Protein AF-A0A2W4ZZ86-F1 (afdb_monomer_lite)

Sequence (195 aa):
MQLFAIFAGAFAFLFPRQAQGLMTVATNAIKQTSTQIKNTGGEVFGPFLPANVWTATKVKQVAAKYVFEYGLNCNPVMIAAMVKIESRYNPKAYRFEKHLNDASYGLMQTMTKTAQWLYDDMKYRAFPRPTGSDLYDGYVSLYFGMAYVDYLSKYGKKQRDERWIVESYNGGPGNSNPGTQNHLRKYYEAKTEVA

Structure (mmCIF, N/CA/C/O backbone):
data_AF-A0A2W4ZZ86-F1
#
_entry.id   AF-A0A2W4ZZ86-F1
#
loop_
_atom_site.group_PDB
_atom_site.id
_atom_site.type_symbol
_atom_site.label_atom_id
_atom_site.label_alt_id
_atom_site.label_comp_id
_atom_site.label_asym_id
_atom_site.label_entity_id
_atom_site.label_seq_id
_atom_site.pdbx_PDB_ins_code
_atom_site.Cartn_x
_atom_site.Cartn_y
_atom_site.Cartn_z
_atom_site.occupancy
_atom_site.B_iso_or_equiv
_atom_site.auth_seq_id
_atom_site.auth_comp_id
_atom_site.auth_asym_id
_atom_site.auth_atom_id
_atom_site.pdbx_PDB_model_num
ATOM 1 N N . MET A 1 1 ? 6.281 -24.223 -43.152 1.00 32.28 1 MET A N 1
ATOM 2 C CA . MET A 1 1 ? 6.208 -22.764 -43.403 1.00 32.28 1 MET A CA 1
ATOM 3 C C . MET A 1 1 ? 4.755 -22.394 -43.662 1.00 32.28 1 MET A C 1
ATOM 5 O O . MET A 1 1 ? 4.079 -23.212 -44.259 1.00 32.28 1 MET A O 1
ATOM 9 N N . GLN A 1 2 ? 4.320 -21.219 -43.189 1.00 33.88 2 GLN A N 1
ATOM 10 C CA . GLN A 1 2 ? 3.070 -20.500 -43.517 1.00 33.88 2 GLN A CA 1
ATOM 11 C C . GLN A 1 2 ? 1.768 -21.299 -43.765 1.00 33.88 2 GLN A C 1
ATOM 13 O O . GLN A 1 2 ? 1.564 -21.864 -44.831 1.00 33.88 2 GLN A O 1
ATOM 18 N N . LEU A 1 3 ? 0.802 -21.123 -42.859 1.00 25.30 3 LEU A N 1
ATOM 19 C CA . LEU A 1 3 ? -0.590 -20.836 -43.228 1.00 25.30 3 LEU A CA 1
ATOM 20 C C . LEU A 1 3 ? -1.120 -19.734 -42.295 1.00 25.30 3 LEU A C 1
ATOM 22 O O . LEU A 1 3 ? -0.813 -19.730 -41.104 1.00 25.30 3 LEU A O 1
ATOM 26 N N . PHE A 1 4 ? -1.860 -18.778 -42.855 1.00 25.14 4 PHE A N 1
ATOM 27 C CA . PHE A 1 4 ? -2.442 -17.618 -42.169 1.00 25.14 4 PHE A CA 1
ATOM 28 C C . PHE A 1 4 ? -3.845 -17.355 -42.746 1.00 25.14 4 PHE A C 1
ATOM 30 O O . PHE A 1 4 ? -4.082 -17.685 -43.907 1.00 25.14 4 PHE A O 1
ATOM 37 N N . ALA A 1 5 ? -4.715 -16.705 -41.956 1.00 26.56 5 ALA A N 1
ATOM 38 C CA . ALA A 1 5 ? -6.167 -16.532 -42.176 1.00 26.56 5 ALA A CA 1
ATOM 39 C C . ALA A 1 5 ? -6.975 -17.845 -42.022 1.00 26.56 5 ALA A C 1
ATOM 41 O O . ALA A 1 5 ? -6.472 -18.920 -42.322 1.00 26.56 5 ALA A O 1
ATOM 42 N N . ILE A 1 6 ? -8.217 -17.873 -41.518 1.00 29.14 6 ILE A N 1
ATOM 43 C CA . ILE A 1 6 ? -9.214 -16.838 -41.129 1.00 29.14 6 ILE A CA 1
ATOM 44 C C . ILE A 1 6 ? -9.831 -17.264 -39.750 1.00 29.14 6 ILE A C 1
ATOM 46 O O . ILE A 1 6 ? -9.363 -18.248 -39.189 1.00 29.14 6 ILE A O 1
ATOM 50 N N . PHE A 1 7 ? -10.818 -16.647 -39.073 1.00 25.84 7 PHE A N 1
ATOM 51 C CA . PHE A 1 7 ? -11.780 -15.561 -39.348 1.00 25.84 7 PHE A CA 1
ATOM 52 C C . PHE A 1 7 ? -12.257 -14.942 -38.005 1.00 25.84 7 PHE A C 1
ATOM 54 O O . PHE A 1 7 ? -12.640 -15.701 -37.121 1.00 25.84 7 PHE A O 1
ATOM 61 N N . ALA A 1 8 ? -12.317 -13.606 -37.856 1.00 26.70 8 ALA A N 1
ATOM 62 C CA . ALA A 1 8 ? -13.132 -12.930 -36.821 1.00 26.70 8 ALA A CA 1
ATOM 63 C C . ALA A 1 8 ? -13.355 -11.435 -37.146 1.00 26.70 8 ALA A C 1
ATOM 65 O O . ALA A 1 8 ? -12.649 -10.556 -36.653 1.00 26.70 8 ALA A O 1
ATOM 66 N N . GLY A 1 9 ? -14.328 -11.144 -38.011 1.00 25.89 9 GLY A N 1
ATOM 67 C CA . GLY A 1 9 ? -14.840 -9.783 -38.202 1.00 25.89 9 GLY A CA 1
ATOM 68 C C . GLY A 1 9 ? -16.002 -9.461 -37.252 1.00 25.89 9 GLY A C 1
ATOM 69 O O . GLY A 1 9 ? -16.578 -10.359 -36.649 1.00 25.89 9 GLY A O 1
ATOM 70 N N . ALA A 1 10 ? -16.381 -8.180 -37.208 1.00 36.31 10 ALA A N 1
ATOM 71 C CA . ALA A 1 10 ? -17.606 -7.645 -36.598 1.00 36.31 10 ALA A CA 1
ATOM 72 C C . ALA A 1 10 ? -17.749 -7.719 -35.057 1.00 36.31 10 ALA A C 1
ATOM 74 O O . ALA A 1 10 ? -18.521 -8.502 -34.517 1.00 36.31 10 ALA A O 1
ATOM 75 N N . PHE A 1 11 ? -17.151 -6.741 -34.364 1.00 31.58 11 PHE A N 1
ATOM 76 C CA . PHE A 1 11 ? -17.712 -6.198 -33.115 1.00 31.58 11 PHE A CA 1
ATOM 77 C C . PHE A 1 11 ? -17.612 -4.661 -33.106 1.00 31.58 11 PHE A C 1
ATOM 79 O O . PHE A 1 11 ? -16.854 -4.051 -32.358 1.00 31.58 11 PHE A O 1
ATOM 86 N N . ALA A 1 12 ? -18.347 -4.028 -34.028 1.00 39.28 12 ALA A N 1
ATOM 87 C CA . ALA A 1 12 ? -18.278 -2.589 -34.300 1.00 39.28 12 ALA A CA 1
ATOM 88 C C . ALA A 1 12 ? -19.648 -1.884 -34.232 1.00 39.28 12 ALA A C 1
ATOM 90 O O . ALA A 1 12 ? -19.894 -0.942 -34.977 1.00 39.28 12 ALA A O 1
ATOM 91 N N . PHE A 1 13 ? -20.536 -2.314 -33.329 1.00 40.22 13 PHE A N 1
ATOM 92 C CA . PHE A 1 13 ? -21.764 -1.586 -32.993 1.00 40.22 13 PHE A CA 1
ATOM 93 C C . PHE A 1 13 ? -22.121 -1.767 -31.515 1.00 40.22 13 PHE A C 1
ATOM 95 O O . PHE A 1 13 ? -22.589 -2.834 -31.139 1.00 40.22 13 PHE A O 1
ATOM 102 N N . LEU A 1 14 ? -21.882 -0.715 -30.714 1.00 44.62 14 LEU A N 1
ATOM 103 C CA . LEU A 1 14 ? -22.634 -0.270 -29.517 1.00 44.62 14 LEU A CA 1
ATOM 104 C C . LEU A 1 14 ? -21.785 0.706 -28.671 1.00 44.62 14 LEU A C 1
ATOM 106 O O . LEU A 1 14 ? -21.492 0.471 -27.505 1.00 44.62 14 LEU A O 1
ATOM 110 N N . PHE A 1 15 ? -21.417 1.847 -29.261 1.00 38.53 15 PHE A N 1
ATOM 111 C CA . PHE A 1 15 ? -21.002 3.031 -28.502 1.00 38.53 15 PHE A CA 1
ATOM 112 C C . PHE A 1 15 ? -21.767 4.255 -29.027 1.00 38.53 15 PHE A C 1
ATOM 114 O O . PHE A 1 15 ? -21.852 4.428 -30.246 1.00 38.53 15 PHE A O 1
ATOM 121 N N . PRO A 1 16 ? -22.338 5.106 -28.154 1.00 41.66 16 PRO A N 1
ATOM 122 C CA . PRO A 1 16 ? -23.081 6.286 -28.585 1.00 41.66 16 PRO A CA 1
ATOM 123 C C . PRO A 1 16 ? -22.159 7.302 -29.277 1.00 41.66 16 PRO A C 1
ATOM 125 O O . PRO A 1 16 ? -20.995 7.459 -28.907 1.00 41.66 16 PRO A O 1
ATOM 128 N N . ARG A 1 17 ? -22.701 8.042 -30.257 1.00 48.56 17 ARG A N 1
ATOM 129 C CA . ARG A 1 17 ? -21.969 8.993 -31.128 1.00 48.56 17 ARG A CA 1
ATOM 130 C C . ARG A 1 17 ? -21.052 9.981 -30.381 1.00 48.56 17 ARG A C 1
ATOM 132 O O . ARG A 1 17 ? -20.005 10.345 -30.908 1.00 48.56 17 ARG A O 1
ATOM 139 N N . GLN A 1 18 ? -21.398 10.380 -29.153 1.00 44.72 18 GLN A N 1
ATOM 140 C CA . GLN A 1 18 ? -20.559 11.253 -28.314 1.00 44.72 18 GLN A CA 1
ATOM 141 C C . GLN A 1 18 ? -19.192 10.635 -27.955 1.00 44.72 18 GLN A C 1
ATOM 143 O O . GLN A 1 18 ? -18.190 11.350 -27.930 1.00 44.72 18 GLN A O 1
ATOM 148 N N . ALA A 1 19 ? -19.110 9.317 -27.739 1.00 43.69 19 ALA A N 1
ATOM 149 C CA . ALA A 1 19 ? -17.857 8.642 -27.382 1.00 43.69 19 ALA A CA 1
ATOM 150 C C . ALA A 1 19 ? -16.846 8.614 -28.545 1.00 43.69 19 ALA A C 1
ATOM 152 O O . ALA A 1 19 ? -15.638 8.707 -28.329 1.00 43.69 19 ALA A O 1
ATOM 153 N N . GLN A 1 20 ? -17.335 8.548 -29.789 1.00 46.41 20 GLN A N 1
ATOM 154 C CA . GLN A 1 20 ? -16.495 8.572 -30.993 1.00 46.41 20 GLN A CA 1
ATOM 155 C C . GLN A 1 20 ? -15.818 9.943 -31.184 1.00 46.41 20 GLN A C 1
ATOM 157 O O . GLN A 1 20 ? -14.631 10.017 -31.514 1.00 46.41 20 GLN A O 1
ATOM 162 N N . GLY A 1 21 ? -16.544 11.033 -30.901 1.00 45.59 21 GLY A N 1
ATOM 163 C CA . GLY A 1 21 ? -15.996 12.393 -30.916 1.00 45.59 21 GLY A CA 1
ATOM 164 C C . GLY A 1 21 ? -14.884 12.595 -29.882 1.00 45.59 21 GLY A C 1
ATOM 165 O O . GLY A 1 21 ? -13.807 13.082 -30.224 1.00 45.59 21 GLY A O 1
ATOM 166 N N . LEU A 1 22 ? -15.105 12.146 -28.641 1.00 47.56 22 LEU A N 1
ATOM 167 C CA . LEU A 1 22 ? -14.119 12.239 -27.555 1.00 47.56 22 LEU A CA 1
ATOM 168 C C . LEU A 1 22 ? -12.822 11.475 -27.864 1.00 47.56 22 LEU A C 1
ATOM 170 O O . LEU A 1 22 ? -11.735 12.018 -27.664 1.00 47.56 22 LEU A O 1
ATOM 174 N N . MET A 1 23 ? -12.919 10.261 -28.420 1.00 42.59 23 MET A N 1
ATOM 175 C CA . MET A 1 23 ? -11.744 9.487 -28.849 1.00 42.59 23 MET A CA 1
ATOM 176 C C . MET A 1 23 ? -10.937 10.212 -29.934 1.00 42.59 23 MET A C 1
ATOM 178 O O . MET A 1 23 ? -9.711 10.266 -29.850 1.00 42.59 23 MET A O 1
ATOM 182 N N . THR A 1 24 ? -11.614 10.829 -30.907 1.00 46.59 24 THR A N 1
ATOM 183 C CA . THR A 1 24 ? -10.961 11.549 -32.015 1.00 46.59 24 THR A CA 1
ATOM 184 C C . THR A 1 24 ? -10.207 12.785 -31.514 1.00 46.59 24 THR A C 1
ATOM 186 O O . THR A 1 24 ? -9.045 12.995 -31.877 1.00 46.59 24 THR A O 1
ATOM 189 N N . VAL A 1 25 ? -10.829 13.569 -30.624 1.00 52.34 25 VAL A N 1
ATOM 190 C CA . VAL A 1 25 ? -10.199 14.736 -29.985 1.00 52.34 25 VAL A CA 1
ATOM 191 C C . VAL A 1 25 ? -8.985 14.312 -29.151 1.00 52.34 25 VAL A C 1
ATOM 193 O O . VAL A 1 25 ? -7.923 14.918 -29.285 1.00 52.34 25 VAL A O 1
ATOM 196 N N . ALA A 1 26 ? -9.089 13.227 -28.375 1.00 45.59 26 ALA A N 1
ATOM 197 C CA . ALA A 1 26 ? -7.973 12.702 -27.589 1.00 45.59 26 ALA A CA 1
ATOM 198 C C . ALA A 1 26 ? -6.788 12.250 -28.467 1.00 45.59 26 ALA A C 1
ATOM 200 O O . ALA A 1 26 ? -5.647 12.625 -28.194 1.00 45.59 26 ALA A O 1
ATOM 201 N N . THR A 1 27 ? -7.027 11.514 -29.563 1.00 47.47 27 THR A N 1
ATOM 202 C CA . THR A 1 27 ? -5.943 11.116 -30.485 1.00 47.47 27 THR A CA 1
ATOM 203 C C . THR A 1 27 ? -5.280 12.299 -31.188 1.00 47.47 27 THR A C 1
ATOM 205 O O . THR A 1 27 ? -4.067 12.277 -31.403 1.00 47.47 27 THR A O 1
ATOM 208 N N . ASN A 1 28 ? -6.039 13.348 -31.516 1.00 45.38 28 ASN A N 1
ATOM 209 C CA . ASN A 1 28 ? -5.489 14.546 -32.149 1.00 45.38 28 ASN A CA 1
ATOM 210 C C . ASN A 1 28 ? -4.680 15.396 -31.159 1.00 45.38 28 ASN A C 1
ATOM 212 O O . ASN A 1 28 ? -3.597 15.858 -31.518 1.00 45.38 28 ASN A O 1
ATOM 216 N N . ALA A 1 29 ? -5.128 15.515 -29.905 1.00 42.97 29 ALA A N 1
ATOM 217 C CA . ALA A 1 29 ? -4.360 16.154 -28.837 1.00 42.97 29 ALA A CA 1
ATOM 218 C C . ALA A 1 29 ? -3.031 15.420 -28.577 1.00 42.97 29 ALA A C 1
ATOM 220 O O . ALA A 1 29 ? -1.978 16.050 -28.530 1.00 42.97 29 ALA A O 1
ATOM 221 N N . ILE A 1 30 ? -3.044 14.082 -28.502 1.00 45.56 30 ILE A N 1
ATOM 222 C CA . ILE A 1 30 ? -1.823 13.273 -28.330 1.00 45.56 30 ILE A CA 1
ATOM 223 C C . ILE A 1 30 ? -0.859 13.467 -29.513 1.00 45.56 30 ILE A C 1
ATOM 225 O O . ILE A 1 30 ? 0.340 13.659 -29.296 1.00 45.56 30 ILE A O 1
ATOM 229 N N . LYS A 1 31 ? -1.366 13.497 -30.756 1.00 40.56 31 LYS A N 1
ATOM 230 C CA . LYS A 1 31 ? -0.543 13.805 -31.938 1.00 40.56 31 LYS A CA 1
ATOM 231 C C . LYS A 1 31 ? 0.055 15.213 -31.876 1.00 40.56 31 LYS A C 1
ATOM 233 O O . LYS A 1 31 ? 1.258 15.340 -32.077 1.00 40.56 31 LYS A O 1
ATOM 238 N N . GLN A 1 32 ? -0.725 16.244 -31.548 1.00 43.97 32 GLN A N 1
ATOM 239 C CA . GLN A 1 32 ? -0.217 17.619 -31.441 1.00 43.97 32 GLN A CA 1
ATOM 240 C C . GLN A 1 32 ? 0.858 17.759 -30.353 1.00 43.97 32 GLN A C 1
ATOM 242 O O . GLN A 1 32 ? 1.930 18.294 -30.636 1.00 43.97 32 GLN A O 1
ATOM 247 N N . THR A 1 33 ? 0.640 17.198 -29.160 1.00 40.78 33 THR A N 1
ATOM 248 C CA . THR A 1 33 ? 1.637 17.193 -28.075 1.00 40.78 33 THR A CA 1
ATOM 249 C C . THR A 1 33 ? 2.923 16.468 -28.489 1.00 40.78 33 THR A C 1
ATOM 251 O O . THR A 1 33 ? 4.019 16.976 -28.260 1.00 40.78 33 THR A O 1
ATOM 254 N N . SER A 1 34 ? 2.818 15.325 -29.179 1.00 41.00 34 SER A N 1
ATOM 255 C CA . SER A 1 34 ? 3.992 14.582 -29.668 1.00 41.00 34 SER A CA 1
ATOM 256 C C . SER A 1 34 ? 4.766 15.282 -30.797 1.00 41.00 34 SER A C 1
ATOM 258 O O . SER A 1 34 ? 5.946 14.991 -30.991 1.00 41.00 34 SER A O 1
ATOM 260 N N . THR A 1 35 ? 4.132 16.210 -31.522 1.00 38.69 35 THR A N 1
ATOM 261 C CA . THR A 1 35 ? 4.786 17.045 -32.543 1.00 38.69 35 THR A CA 1
ATOM 262 C C . THR A 1 35 ? 5.455 18.271 -31.918 1.00 38.69 35 THR A C 1
ATOM 264 O O . THR A 1 35 ? 6.575 18.599 -32.295 1.00 38.69 35 THR A O 1
ATOM 267 N N . GLN A 1 36 ? 4.828 18.902 -30.918 1.00 38.88 36 GLN A N 1
ATOM 268 C CA . GLN A 1 36 ? 5.421 20.018 -30.163 1.00 38.88 36 GLN A CA 1
ATOM 269 C C . GLN A 1 36 ? 6.738 19.609 -29.478 1.00 38.88 36 GLN A C 1
ATOM 271 O O . GLN A 1 36 ? 7.748 20.291 -29.633 1.00 38.88 36 GLN A O 1
ATOM 276 N N . ILE A 1 37 ? 6.767 18.438 -28.826 1.00 47.41 37 ILE A N 1
ATOM 277 C CA . ILE A 1 37 ? 7.960 17.908 -28.132 1.00 47.41 37 ILE A CA 1
ATOM 278 C C . ILE A 1 37 ? 9.160 17.687 -29.078 1.00 47.41 37 ILE A C 1
ATOM 280 O O . ILE A 1 37 ? 10.303 17.693 -28.629 1.00 47.41 37 ILE A O 1
ATOM 284 N N . LYS A 1 38 ? 8.937 17.509 -30.388 1.00 44.66 38 LYS A N 1
ATOM 285 C CA . LYS A 1 38 ? 10.015 17.267 -31.366 1.00 44.66 38 LYS A CA 1
ATOM 286 C C . LYS A 1 38 ? 10.655 18.536 -31.934 1.00 44.66 38 LYS A C 1
ATOM 288 O O . LYS A 1 38 ? 11.717 18.429 -32.538 1.00 44.66 38 LYS A O 1
ATOM 293 N N . ASN A 1 39 ? 10.038 19.705 -31.750 1.00 41.97 39 ASN A N 1
ATOM 294 C CA . ASN A 1 39 ? 10.462 20.944 -32.412 1.00 41.97 39 ASN A CA 1
ATOM 295 C C . ASN A 1 39 ? 11.157 21.951 -31.479 1.00 41.97 39 ASN A C 1
ATOM 297 O O . ASN A 1 39 ? 11.723 22.929 -31.960 1.00 41.97 39 ASN A O 1
ATOM 301 N N . THR A 1 40 ? 11.165 21.726 -30.163 1.00 41.56 40 THR A N 1
ATOM 302 C CA . THR A 1 40 ? 11.891 22.570 -29.201 1.00 41.56 40 THR A CA 1
ATOM 303 C C . THR A 1 40 ? 13.282 22.007 -28.917 1.00 41.56 40 THR A C 1
ATOM 305 O O . THR A 1 40 ? 13.522 21.405 -27.870 1.00 41.56 40 THR A O 1
ATOM 308 N N . GLY A 1 41 ? 14.209 22.214 -29.855 1.00 39.16 41 GLY A N 1
ATOM 309 C CA . GLY A 1 41 ? 15.645 21.979 -29.659 1.00 39.16 41 GLY A CA 1
ATOM 310 C C . GLY A 1 41 ? 16.273 23.033 -28.742 1.00 39.16 41 GLY A C 1
ATOM 311 O O . GLY A 1 41 ? 17.080 23.837 -29.195 1.00 39.16 41 GLY A O 1
ATOM 312 N N . GLY A 1 42 ? 15.857 23.062 -27.475 1.00 31.72 42 GLY A N 1
ATOM 313 C CA . GLY A 1 42 ? 16.344 23.984 -26.452 1.00 31.72 42 GLY A CA 1
ATOM 314 C C . GLY A 1 42 ? 16.524 23.255 -25.127 1.00 31.72 42 GLY A C 1
ATOM 315 O O . GLY A 1 42 ? 15.588 22.639 -24.617 1.00 31.72 42 GLY A O 1
ATOM 316 N N . GLU A 1 43 ? 17.739 23.298 -24.589 1.00 44.12 43 GLU A N 1
ATOM 317 C CA . GLU A 1 43 ? 18.100 22.613 -23.352 1.00 44.12 43 GLU A CA 1
ATOM 318 C C . GLU A 1 43 ? 17.376 23.226 -22.148 1.00 44.12 43 GLU A C 1
ATOM 320 O O . GLU A 1 43 ? 17.544 24.403 -21.833 1.00 44.12 43 GLU A O 1
ATOM 325 N N . VAL A 1 44 ? 16.604 22.410 -21.427 1.00 38.06 44 VAL A N 1
ATOM 326 C CA . VAL A 1 44 ? 16.098 22.761 -20.095 1.00 38.06 44 VAL A CA 1
ATOM 327 C C . VAL A 1 44 ? 16.334 21.573 -19.167 1.00 38.06 44 VAL A C 1
ATOM 329 O O . VAL A 1 44 ? 15.497 20.680 -19.031 1.00 38.06 44 VAL A O 1
ATOM 332 N N . PHE A 1 45 ? 17.516 21.539 -18.550 1.00 41.28 45 PHE A N 1
ATOM 333 C CA . PHE A 1 45 ? 17.921 20.503 -17.597 1.00 41.28 45 PHE A CA 1
ATOM 334 C C . PHE A 1 45 ? 17.186 20.650 -16.251 1.00 41.28 45 PHE A C 1
ATOM 336 O O . PHE A 1 45 ? 17.771 20.991 -15.225 1.00 41.28 45 PHE A O 1
ATOM 343 N N . GLY A 1 46 ? 15.886 20.353 -16.242 1.00 42.53 46 GLY A N 1
ATOM 344 C CA . GLY A 1 46 ? 15.220 19.866 -15.033 1.00 42.53 46 GLY A CA 1
ATOM 345 C C . GLY A 1 46 ? 15.676 18.431 -14.720 1.00 42.53 46 GLY A C 1
ATOM 346 O O . GLY A 1 46 ? 16.132 17.729 -15.627 1.00 42.53 46 GLY A O 1
ATOM 347 N N . PRO A 1 47 ? 15.561 17.950 -13.467 1.00 41.59 47 PRO A N 1
ATOM 348 C CA . PRO A 1 47 ? 15.928 16.579 -13.130 1.00 41.59 47 PRO A CA 1
ATOM 349 C C . PRO A 1 47 ? 15.053 15.600 -13.920 1.00 41.59 47 PRO A C 1
ATOM 351 O O . PRO A 1 47 ? 13.851 15.478 -13.675 1.00 41.59 47 PRO A O 1
ATOM 354 N N . PHE A 1 48 ? 15.669 14.912 -14.882 1.00 42.25 48 PHE A N 1
ATOM 355 C CA . PHE A 1 48 ? 15.014 13.952 -15.762 1.00 42.25 48 PHE A CA 1
ATOM 356 C C . PHE A 1 48 ? 14.527 12.755 -14.936 1.00 42.25 48 PHE A C 1
ATOM 358 O O . PHE A 1 48 ? 15.274 11.808 -14.681 1.00 42.25 48 PHE A O 1
ATOM 365 N N . LEU A 1 49 ? 13.270 12.803 -14.483 1.00 47.47 49 LEU A N 1
ATOM 366 C CA . LEU A 1 49 ? 12.612 11.641 -13.895 1.00 47.47 49 LEU A CA 1
ATOM 367 C C . LEU A 1 49 ? 12.647 10.521 -14.946 1.00 47.47 49 LEU A C 1
ATOM 369 O O . LEU A 1 49 ? 12.164 10.739 -16.061 1.00 47.47 49 LEU A O 1
ATOM 373 N N . PRO A 1 50 ? 13.211 9.336 -14.643 1.00 54.97 50 PRO A N 1
ATOM 374 C CA . PRO A 1 50 ? 13.263 8.263 -15.623 1.00 54.97 50 PRO A CA 1
ATOM 375 C C . PRO A 1 50 ? 11.833 7.915 -16.042 1.00 54.97 50 PRO A C 1
ATOM 377 O O . PRO A 1 50 ? 10.948 7.823 -15.189 1.00 54.97 50 PRO A O 1
ATOM 380 N N . ALA A 1 51 ? 11.622 7.717 -17.349 1.00 59.97 51 ALA A N 1
ATOM 381 C CA . ALA A 1 51 ? 10.324 7.761 -18.047 1.00 59.97 51 ALA A CA 1
ATOM 382 C C . ALA A 1 51 ? 9.214 6.805 -17.543 1.00 59.97 51 ALA A C 1
ATOM 384 O O . ALA A 1 51 ? 8.107 6.792 -18.076 1.00 59.97 51 ALA A O 1
ATOM 385 N N . ASN A 1 52 ? 9.503 6.009 -16.514 1.00 74.38 52 ASN A N 1
ATOM 386 C CA . ASN A 1 52 ? 8.638 4.998 -15.924 1.00 74.38 52 ASN A CA 1
ATOM 387 C C . ASN A 1 52 ? 8.072 5.398 -14.543 1.00 74.38 52 ASN A C 1
ATOM 389 O O . ASN A 1 52 ? 7.223 4.679 -14.021 1.00 74.38 52 ASN A O 1
ATOM 393 N N . VAL A 1 53 ? 8.518 6.504 -13.932 1.00 89.62 53 VAL A N 1
ATOM 394 C CA . VAL A 1 53 ? 8.070 6.955 -12.595 1.00 89.62 53 VAL A CA 1
ATOM 395 C C . VAL A 1 53 ? 6.673 7.589 -12.662 1.00 89.62 53 VAL A C 1
ATOM 397 O O . VAL A 1 53 ? 6.360 8.346 -13.579 1.00 89.62 53 VAL A O 1
ATOM 400 N N . TRP A 1 54 ? 5.804 7.275 -11.698 1.00 95.94 54 TRP A N 1
ATOM 401 C CA . TRP A 1 54 ? 4.473 7.885 -11.584 1.00 95.94 54 TRP A CA 1
ATOM 402 C C . TRP A 1 54 ? 4.534 9.216 -10.818 1.00 95.94 54 TRP A C 1
ATOM 404 O O . TRP A 1 54 ? 5.434 9.457 -10.023 1.00 95.94 54 TRP A O 1
ATOM 414 N N . THR A 1 55 ? 3.552 10.095 -11.019 1.00 96.88 55 THR A N 1
ATOM 415 C CA . THR A 1 55 ? 3.406 11.313 -10.204 1.00 96.88 55 THR A CA 1
ATOM 416 C C . THR A 1 55 ? 2.448 11.074 -9.038 1.00 96.88 55 THR A C 1
ATOM 418 O O . THR A 1 55 ? 1.551 10.230 -9.129 1.00 96.88 55 THR A O 1
ATOM 421 N N . ALA A 1 56 ? 2.573 11.868 -7.968 1.00 97.81 56 ALA A N 1
ATOM 422 C CA . ALA A 1 56 ? 1.603 11.878 -6.870 1.00 97.81 56 ALA A CA 1
ATOM 423 C C . ALA A 1 56 ? 0.168 12.088 -7.390 1.00 97.81 56 ALA A C 1
ATOM 425 O O . ALA A 1 56 ? -0.738 11.350 -7.015 1.00 97.81 56 ALA A O 1
ATOM 426 N N . THR A 1 57 ? -0.026 13.019 -8.332 1.00 98.06 57 THR A N 1
ATOM 427 C CA . THR A 1 57 ? -1.311 13.273 -9.005 1.00 98.06 57 THR A CA 1
ATOM 428 C C . THR A 1 57 ? -1.867 12.027 -9.692 1.00 98.06 57 THR A C 1
ATOM 430 O O . THR A 1 57 ? -3.031 11.693 -9.479 1.00 98.06 57 THR A O 1
ATOM 433 N N . LYS A 1 58 ? -1.042 11.294 -10.456 1.00 98.12 58 LYS A N 1
ATOM 434 C CA . LYS A 1 58 ? -1.467 10.047 -11.109 1.00 98.12 58 LYS A CA 1
ATOM 435 C C . LYS A 1 58 ? -1.867 8.987 -10.081 1.00 98.12 58 LYS A C 1
ATOM 437 O O . LYS A 1 58 ? -2.895 8.340 -10.256 1.00 98.12 58 LYS A O 1
ATOM 442 N N . VAL A 1 59 ? -1.105 8.831 -8.994 1.00 98.62 59 VAL A N 1
ATOM 443 C CA . VAL A 1 59 ? -1.475 7.906 -7.909 1.00 98.62 59 VAL A CA 1
ATOM 444 C C . VAL A 1 59 ? -2.802 8.314 -7.267 1.00 98.62 59 VAL A C 1
ATOM 446 O O . VAL A 1 59 ? -3.682 7.464 -7.163 1.00 98.62 59 VAL A O 1
ATOM 449 N N . LYS A 1 60 ? -2.998 9.596 -6.913 1.00 98.75 60 LYS A N 1
ATOM 450 C CA . LYS A 1 60 ? -4.268 10.091 -6.344 1.00 98.75 60 LYS A CA 1
ATOM 451 C C . LYS A 1 60 ? -5.454 9.819 -7.286 1.00 98.75 60 LYS A C 1
ATOM 453 O O . LYS A 1 60 ? -6.496 9.360 -6.828 1.00 98.75 60 LYS A O 1
ATOM 458 N N . GLN A 1 61 ? -5.289 10.026 -8.595 1.00 98.69 61 GLN A N 1
ATOM 459 C CA . GLN A 1 61 ? -6.326 9.761 -9.605 1.00 98.69 61 GLN A CA 1
ATOM 460 C C . GLN A 1 61 ? -6.682 8.270 -9.729 1.00 98.69 61 GLN A C 1
ATOM 462 O O . GLN A 1 61 ? -7.861 7.918 -9.692 1.00 98.69 61 GLN A O 1
ATOM 467 N N . VAL A 1 62 ? -5.688 7.381 -9.851 1.00 98.69 62 VAL A N 1
ATOM 468 C CA . VAL A 1 62 ? -5.942 5.932 -9.970 1.00 98.69 62 VAL A CA 1
ATOM 469 C C . VAL A 1 62 ? -6.486 5.362 -8.656 1.00 98.69 62 VAL A C 1
ATOM 471 O O . VAL A 1 62 ? -7.410 4.554 -8.685 1.00 98.69 62 VAL A O 1
ATOM 474 N N . ALA A 1 63 ? -5.999 5.836 -7.506 1.00 98.81 63 ALA A N 1
ATOM 475 C CA . ALA A 1 63 ? -6.542 5.458 -6.207 1.00 98.81 63 ALA A CA 1
ATOM 476 C C . ALA A 1 63 ? -8.014 5.880 -6.064 1.00 98.81 63 ALA A C 1
ATOM 478 O O . ALA A 1 63 ? -8.844 5.055 -5.696 1.00 98.81 63 ALA A O 1
ATOM 479 N N . ALA A 1 64 ? -8.373 7.115 -6.434 1.00 98.75 64 ALA A N 1
ATOM 480 C CA . ALA A 1 64 ? -9.767 7.565 -6.432 1.00 98.75 64 ALA A CA 1
ATOM 481 C C . ALA A 1 64 ? -10.662 6.715 -7.359 1.00 98.75 64 ALA A C 1
ATOM 483 O O . ALA A 1 64 ? -11.767 6.343 -6.965 1.00 98.75 64 ALA A O 1
ATOM 484 N N . LYS A 1 65 ? -10.166 6.327 -8.547 1.00 98.69 65 LYS A N 1
ATOM 485 C CA . LYS A 1 65 ? -10.856 5.371 -9.434 1.00 98.69 65 LYS A CA 1
ATOM 486 C C . LYS A 1 65 ? -11.096 4.028 -8.735 1.00 98.69 65 LYS A C 1
ATOM 488 O O . LYS A 1 65 ? -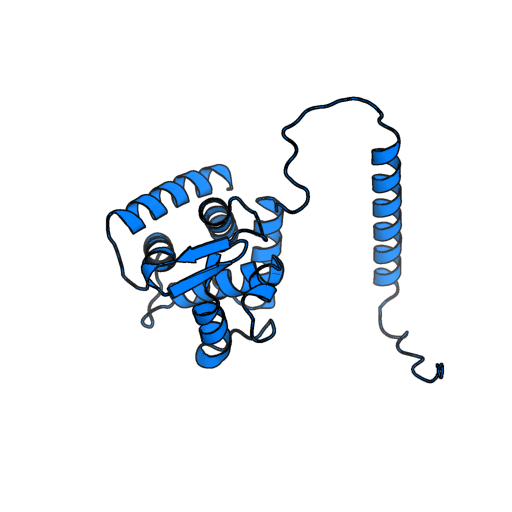12.200 3.508 -8.811 1.00 98.69 65 LYS A O 1
ATOM 493 N N . TYR A 1 66 ? -10.097 3.458 -8.059 1.00 98.62 66 TYR A N 1
ATOM 494 C CA . TYR A 1 66 ? -10.225 2.150 -7.397 1.00 98.62 66 TYR A CA 1
ATOM 495 C C . TYR A 1 66 ? -11.121 2.176 -6.154 1.00 98.62 66 TYR A C 1
ATOM 497 O O . TYR A 1 66 ? -11.838 1.209 -5.909 1.00 98.62 66 TYR A O 1
ATOM 505 N N . VAL A 1 67 ? -11.129 3.282 -5.405 1.00 98.50 67 VAL A N 1
ATOM 506 C CA . VAL A 1 67 ? -12.097 3.520 -4.320 1.00 98.50 67 VAL A CA 1
ATOM 507 C C . VAL A 1 67 ? -13.524 3.474 -4.873 1.00 98.50 67 VAL A C 1
ATOM 509 O O . VAL A 1 67 ? -14.361 2.751 -4.343 1.00 98.50 67 VAL A O 1
ATOM 512 N N . PHE A 1 68 ? -13.785 4.192 -5.970 1.00 98.19 68 PHE A N 1
ATOM 513 C CA . PHE A 1 68 ? -15.107 4.253 -6.598 1.00 98.19 68 PHE A CA 1
ATOM 514 C C . PHE A 1 68 ? -15.536 2.929 -7.254 1.00 98.19 68 PHE A C 1
ATOM 516 O O . PHE A 1 68 ? -16.656 2.474 -7.055 1.00 98.19 68 PHE A O 1
ATOM 523 N N . GLU A 1 69 ? -14.654 2.304 -8.037 1.00 98.06 69 GLU A N 1
ATOM 524 C CA . GLU A 1 69 ? -14.995 1.160 -8.895 1.00 98.06 69 GLU A CA 1
ATOM 525 C C . GLU A 1 69 ? -14.957 -0.187 -8.164 1.00 98.06 69 GLU A C 1
ATOM 527 O O . GLU A 1 69 ? -15.700 -1.098 -8.522 1.00 98.06 69 GLU A O 1
ATOM 532 N N . TYR A 1 70 ? -14.102 -0.324 -7.143 1.00 97.69 70 TYR A N 1
ATOM 533 C CA . TYR A 1 70 ? -13.901 -1.579 -6.406 1.00 97.69 70 TYR A CA 1
ATOM 534 C C . TYR A 1 70 ? -14.286 -1.484 -4.921 1.00 97.69 70 TYR A C 1
ATOM 536 O O . TYR A 1 70 ? -14.104 -2.454 -4.188 1.00 97.69 70 TYR A O 1
ATOM 544 N N . GLY A 1 71 ? -14.802 -0.336 -4.464 1.00 97.19 71 GLY A N 1
ATOM 545 C CA . GLY A 1 71 ? -15.294 -0.148 -3.095 1.00 97.19 71 GLY A CA 1
ATOM 546 C C . GLY A 1 71 ? -14.214 -0.189 -2.007 1.00 97.19 71 GLY A C 1
ATOM 547 O O . GLY A 1 71 ? -14.522 -0.519 -0.864 1.00 97.19 71 GLY A O 1
ATOM 548 N N . LEU A 1 72 ? -12.952 0.103 -2.345 1.00 97.44 72 LEU A N 1
ATOM 549 C CA . LEU A 1 72 ? -11.835 0.046 -1.392 1.00 97.44 72 LEU A CA 1
ATOM 550 C C . LEU A 1 72 ? -11.874 1.232 -0.414 1.00 97.44 72 LEU A C 1
ATOM 552 O O . LEU A 1 72 ? -11.865 2.388 -0.837 1.00 97.44 72 LEU A O 1
ATOM 556 N N . ASN A 1 73 ? -11.829 0.965 0.892 1.00 95.25 73 ASN A N 1
ATOM 557 C CA . ASN A 1 73 ? -11.749 1.981 1.942 1.00 95.25 73 ASN A CA 1
ATOM 558 C C . ASN A 1 73 ? -10.317 2.532 2.061 1.00 95.25 73 ASN A C 1
ATOM 560 O O . ASN A 1 73 ? -9.531 2.126 2.919 1.00 95.25 73 ASN A O 1
ATOM 564 N N . CYS A 1 74 ? -9.948 3.431 1.149 1.00 96.12 74 CYS A N 1
ATOM 565 C CA . CYS A 1 74 ? -8.610 4.013 1.048 1.00 96.12 74 CYS A CA 1
ATOM 566 C C . CYS A 1 74 ? -8.690 5.520 0.777 1.00 96.12 74 CYS A C 1
ATOM 568 O O . CYS A 1 74 ? -9.385 5.952 -0.138 1.00 96.12 74 CYS A O 1
ATOM 570 N N . ASN A 1 75 ? -7.927 6.339 1.505 1.00 98.06 75 ASN A N 1
ATOM 571 C CA . ASN A 1 75 ? -7.804 7.763 1.187 1.00 98.06 75 ASN A CA 1
ATOM 572 C C . ASN A 1 75 ? -6.744 7.965 0.072 1.00 98.06 75 ASN A C 1
ATOM 574 O O . ASN A 1 75 ? -5.595 7.567 0.268 1.00 98.06 75 ASN A O 1
ATOM 578 N N . PRO A 1 76 ? -7.055 8.603 -1.075 1.00 98.62 76 PRO A N 1
ATOM 579 C CA . PRO A 1 76 ? -6.086 8.772 -2.164 1.00 98.62 76 PRO A CA 1
ATOM 580 C C . PRO A 1 76 ? -4.791 9.512 -1.785 1.00 98.62 76 PRO A C 1
ATOM 582 O O . PRO A 1 76 ? -3.730 9.180 -2.312 1.00 98.62 76 PRO A O 1
ATOM 585 N N . VAL A 1 77 ? -4.845 10.475 -0.854 1.00 98.62 77 VAL A N 1
ATOM 586 C CA . VAL A 1 77 ? -3.661 11.200 -0.346 1.00 98.62 77 VAL A CA 1
ATOM 587 C C . VAL A 1 77 ? -2.781 10.274 0.498 1.00 98.62 77 VAL A C 1
ATOM 589 O O . VAL A 1 77 ? -1.564 10.254 0.317 1.00 98.62 77 VAL A O 1
ATOM 592 N N . MET A 1 78 ? -3.389 9.450 1.360 1.00 98.50 78 MET A N 1
ATOM 593 C CA . MET A 1 78 ? -2.686 8.399 2.111 1.00 98.50 78 MET A CA 1
ATOM 594 C C . MET A 1 78 ? -1.974 7.431 1.158 1.00 98.50 78 MET A C 1
ATOM 596 O O . MET A 1 78 ? -0.783 7.181 1.318 1.00 98.50 78 MET A O 1
ATOM 600 N N . ILE A 1 79 ? -2.665 6.940 0.124 1.00 98.81 79 ILE A N 1
ATOM 601 C CA . ILE A 1 79 ? -2.068 6.028 -0.862 1.00 98.81 79 ILE A CA 1
ATOM 602 C C . ILE A 1 79 ? -0.897 6.692 -1.606 1.00 98.81 79 ILE A C 1
ATOM 604 O O . ILE A 1 79 ? 0.155 6.073 -1.767 1.00 98.81 79 ILE A O 1
ATOM 608 N N . ALA A 1 80 ? -1.016 7.965 -1.999 1.00 98.81 80 ALA A N 1
ATOM 609 C CA . ALA A 1 80 ? 0.086 8.699 -2.623 1.00 98.81 80 ALA A CA 1
ATOM 610 C C . ALA A 1 80 ? 1.303 8.871 -1.696 1.00 98.81 80 ALA A C 1
ATOM 612 O O . ALA A 1 80 ? 2.437 8.785 -2.174 1.00 98.81 80 ALA A O 1
ATOM 613 N N . ALA A 1 81 ? 1.089 9.072 -0.394 1.00 98.81 81 ALA A N 1
ATOM 614 C CA . ALA A 1 81 ? 2.156 9.154 0.603 1.00 98.81 81 ALA A CA 1
ATOM 615 C C . ALA A 1 81 ? 2.835 7.792 0.843 1.00 98.81 81 ALA A C 1
ATOM 617 O O . ALA A 1 81 ? 4.063 7.718 0.883 1.00 98.81 81 ALA A O 1
ATOM 618 N N . MET A 1 82 ? 2.059 6.703 0.909 1.00 98.88 82 MET A N 1
ATOM 619 C CA . MET A 1 82 ? 2.587 5.336 1.026 1.00 98.88 82 MET A CA 1
ATOM 620 C C . MET A 1 82 ? 3.427 4.941 -0.199 1.00 98.88 82 MET A C 1
ATOM 622 O O . MET A 1 82 ? 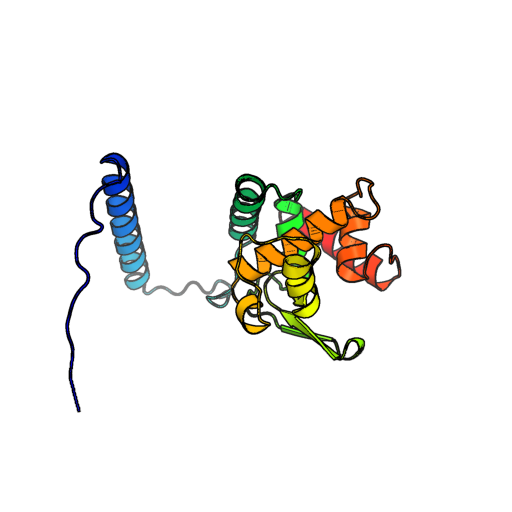4.556 4.481 -0.053 1.00 98.88 82 MET A O 1
ATOM 626 N N . VAL A 1 83 ? 2.945 5.205 -1.420 1.00 98.81 83 VAL A N 1
ATOM 627 C CA . VAL A 1 83 ? 3.720 4.943 -2.650 1.00 98.81 83 VAL A CA 1
ATOM 628 C C . VAL A 1 83 ? 5.032 5.745 -2.680 1.00 98.81 83 VAL A C 1
ATOM 630 O O . VAL A 1 83 ? 6.056 5.245 -3.156 1.00 98.81 83 VAL A O 1
ATOM 633 N N . LYS A 1 84 ? 5.043 6.974 -2.143 1.00 98.56 84 LYS A N 1
ATOM 634 C CA . LYS A 1 84 ? 6.261 7.793 -2.056 1.00 98.56 84 LYS A CA 1
ATOM 635 C C . LYS A 1 84 ? 7.336 7.143 -1.186 1.00 98.56 84 LYS A C 1
ATOM 637 O O . LYS A 1 84 ? 8.491 7.089 -1.606 1.00 98.56 84 LYS A O 1
ATOM 642 N N . ILE A 1 85 ? 6.973 6.664 0.004 1.00 98.44 85 ILE A N 1
ATOM 643 C CA . ILE A 1 85 ? 7.937 6.082 0.952 1.00 98.44 85 ILE A CA 1
ATOM 644 C C . ILE A 1 85 ? 8.351 4.654 0.587 1.00 98.44 85 ILE A C 1
ATOM 646 O O . ILE A 1 85 ? 9.488 4.284 0.866 1.00 98.44 85 ILE A O 1
ATOM 650 N N . GLU A 1 86 ? 7.475 3.884 -0.066 1.00 98.31 86 GLU A N 1
ATOM 651 C CA . GLU A 1 86 ? 7.769 2.506 -0.478 1.00 98.31 86 GLU A CA 1
ATOM 652 C C . GLU A 1 86 ? 8.633 2.434 -1.742 1.00 98.31 86 GLU A C 1
ATOM 654 O O . GLU A 1 86 ? 9.617 1.697 -1.782 1.00 98.31 86 GLU A O 1
ATOM 659 N N . SER A 1 87 ? 8.299 3.204 -2.783 1.00 98.00 87 SER A N 1
ATOM 660 C CA . SER A 1 87 ? 8.931 3.065 -4.107 1.00 98.00 87 SER A CA 1
ATOM 661 C C . SER A 1 87 ? 9.474 4.361 -4.703 1.00 98.00 87 SER A C 1
ATOM 663 O O . SER A 1 87 ? 10.050 4.325 -5.791 1.00 98.00 87 SER A O 1
ATOM 665 N N . ARG A 1 88 ? 9.266 5.518 -4.055 1.00 97.38 88 ARG A N 1
ATOM 666 C CA . ARG A 1 88 ? 9.451 6.849 -4.671 1.00 97.38 88 ARG A CA 1
ATOM 667 C C . ARG A 1 88 ? 8.705 6.966 -6.008 1.00 97.38 88 ARG A C 1
ATOM 669 O O . ARG A 1 88 ? 9.222 7.529 -6.969 1.00 97.38 88 ARG A O 1
ATOM 676 N N . TYR A 1 89 ? 7.499 6.396 -6.063 1.00 97.88 89 TYR A N 1
ATOM 677 C CA . TYR A 1 89 ? 6.659 6.290 -7.261 1.00 97.88 89 TYR A CA 1
ATOM 678 C C . TYR A 1 89 ? 7.239 5.465 -8.424 1.00 97.88 89 TYR A C 1
ATOM 680 O O . TYR A 1 89 ? 6.763 5.582 -9.556 1.00 97.88 89 TYR A O 1
ATOM 688 N N . ASN A 1 90 ? 8.236 4.610 -8.186 1.00 97.38 90 ASN A N 1
ATOM 689 C CA . ASN A 1 90 ? 8.785 3.726 -9.212 1.00 97.38 90 ASN A CA 1
ATOM 690 C C . ASN A 1 90 ? 7.981 2.406 -9.308 1.00 97.38 90 ASN A C 1
ATOM 692 O O . ASN A 1 90 ? 8.127 1.544 -8.440 1.00 97.38 90 ASN A O 1
ATOM 696 N N . PRO A 1 91 ? 7.189 2.163 -10.374 1.00 96.69 91 PRO A N 1
ATOM 697 C CA . PRO A 1 91 ? 6.462 0.902 -10.553 1.00 96.69 91 PRO A CA 1
ATOM 698 C C . PRO A 1 91 ? 7.386 -0.286 -10.861 1.00 96.69 91 PRO A C 1
ATOM 700 O O . PRO A 1 91 ? 6.931 -1.423 -10.863 1.00 96.69 91 PRO A O 1
ATOM 703 N N . LYS A 1 92 ? 8.680 -0.051 -11.113 1.00 95.88 92 LYS A N 1
ATOM 704 C CA . LYS A 1 92 ? 9.714 -1.086 -11.263 1.00 95.88 92 LYS A CA 1
ATOM 705 C C . LYS A 1 92 ? 10.587 -1.243 -10.009 1.00 95.88 92 LYS A C 1
ATOM 707 O O . LYS A 1 92 ? 11.651 -1.848 -10.086 1.00 95.88 92 LYS A O 1
ATOM 712 N N . ALA A 1 93 ? 10.174 -0.692 -8.863 1.00 96.38 93 ALA A N 1
ATOM 713 C CA . ALA A 1 93 ? 10.870 -0.905 -7.597 1.00 96.38 93 ALA A CA 1
ATOM 714 C C . ALA A 1 93 ? 10.850 -2.390 -7.195 1.00 96.38 93 ALA A C 1
ATOM 716 O O . ALA A 1 93 ? 9.838 -3.075 -7.345 1.00 96.38 93 ALA A O 1
ATOM 717 N N . TYR A 1 94 ? 11.969 -2.868 -6.659 1.00 96.44 94 TYR A N 1
ATOM 718 C CA . TYR A 1 94 ? 12.170 -4.239 -6.199 1.00 96.44 94 TYR A CA 1
ATOM 719 C C . TYR A 1 94 ? 12.998 -4.219 -4.919 1.00 96.44 94 TYR A C 1
ATOM 721 O O . TYR A 1 94 ? 14.003 -3.505 -4.850 1.00 96.44 94 TYR A O 1
ATOM 729 N N . ARG A 1 95 ? 12.614 -5.032 -3.935 1.00 95.06 95 ARG A N 1
ATOM 730 C CA . ARG A 1 95 ? 13.362 -5.191 -2.687 1.00 95.06 95 ARG A CA 1
ATOM 731 C C . ARG A 1 95 ? 13.275 -6.637 -2.207 1.00 95.06 95 ARG A C 1
ATOM 733 O O . ARG A 1 95 ? 12.192 -7.153 -1.943 1.00 95.06 95 ARG A O 1
ATOM 740 N N . PHE A 1 96 ? 14.427 -7.299 -2.114 1.00 93.50 96 PHE A N 1
ATOM 741 C CA . PHE A 1 96 ? 14.523 -8.662 -1.593 1.00 93.50 96 PHE A CA 1
ATOM 742 C C . PHE A 1 96 ? 14.542 -8.648 -0.061 1.00 93.50 96 PHE A C 1
ATOM 744 O O . PHE A 1 96 ? 15.459 -8.099 0.552 1.00 93.50 96 PHE A O 1
ATOM 751 N N . GLU A 1 97 ? 13.553 -9.285 0.556 1.00 85.50 97 GLU A N 1
ATOM 752 C CA . GLU A 1 97 ? 13.399 -9.370 2.004 1.00 85.50 97 GLU A CA 1
ATOM 753 C C . GLU A 1 97 ? 14.056 -10.660 2.506 1.00 85.50 97 GLU A C 1
ATOM 755 O O . GLU A 1 97 ? 13.402 -11.682 2.720 1.00 85.50 97 GLU A O 1
ATOM 760 N N . LYS A 1 98 ? 15.384 -10.622 2.706 1.00 86.88 98 LYS A N 1
ATOM 761 C CA . LYS A 1 98 ? 16.198 -11.793 3.105 1.00 86.88 98 LYS A CA 1
ATOM 762 C C . LYS A 1 98 ? 15.616 -12.571 4.295 1.00 86.88 98 LYS A C 1
ATOM 764 O O . LYS A 1 98 ? 15.725 -13.791 4.336 1.00 86.88 98 LYS A O 1
ATOM 769 N N . HIS A 1 99 ? 15.005 -11.872 5.250 1.00 82.75 99 HIS A N 1
ATOM 770 C CA . HIS A 1 99 ? 14.419 -12.456 6.458 1.00 82.75 99 HIS A CA 1
ATOM 771 C C . HIS A 1 99 ? 13.092 -13.206 6.216 1.00 82.75 99 HIS A C 1
ATOM 773 O O . HIS A 1 99 ? 12.699 -14.014 7.050 1.00 82.75 99 HIS A O 1
ATOM 779 N N . LEU A 1 100 ? 12.430 -12.977 5.076 1.00 83.06 100 LEU A N 1
ATOM 780 C CA . LEU A 1 100 ? 11.189 -13.647 4.654 1.00 83.06 100 LEU A CA 1
ATOM 781 C C . LEU A 1 100 ? 11.413 -14.647 3.504 1.00 83.06 100 LEU A C 1
ATOM 783 O O . LEU A 1 100 ? 10.484 -15.361 3.122 1.00 83.06 100 LEU A O 1
ATOM 787 N N . ASN A 1 101 ? 12.633 -14.686 2.949 1.00 86.69 101 ASN A N 1
ATOM 788 C CA . ASN A 1 101 ? 13.001 -15.421 1.734 1.00 86.69 101 ASN A CA 1
ATOM 789 C C . ASN A 1 101 ? 11.996 -15.191 0.585 1.00 86.69 101 ASN A C 1
ATOM 791 O O . ASN A 1 101 ? 11.413 -16.119 0.021 1.00 86.69 101 ASN A O 1
ATOM 795 N N . ASP A 1 102 ? 11.722 -13.915 0.322 1.00 87.31 102 ASP A N 1
ATOM 796 C CA . ASP A 1 102 ? 10.696 -13.429 -0.600 1.00 87.31 102 ASP A CA 1
ATOM 797 C C . ASP A 1 102 ? 11.033 -11.972 -0.980 1.00 87.31 102 ASP A C 1
ATOM 799 O O . ASP A 1 102 ? 12.009 -11.407 -0.481 1.00 87.31 102 ASP A O 1
ATOM 803 N N . ALA A 1 103 ? 10.260 -11.345 -1.860 1.00 92.19 103 ALA A N 1
ATOM 804 C CA . ALA A 1 103 ? 10.508 -9.981 -2.312 1.00 92.19 103 ALA A CA 1
ATOM 805 C C . ALA A 1 103 ? 9.232 -9.143 -2.406 1.00 92.19 103 ALA A C 1
ATOM 807 O O . ALA A 1 103 ? 8.119 -9.659 -2.517 1.00 92.19 103 ALA A O 1
ATOM 808 N N . SER A 1 104 ? 9.422 -7.827 -2.376 1.00 96.19 104 SER A N 1
ATOM 809 C CA . SER A 1 104 ? 8.393 -6.813 -2.579 1.00 96.19 104 SER A CA 1
ATOM 810 C C . SER A 1 104 ? 8.592 -6.067 -3.901 1.00 96.19 104 SER A C 1
ATOM 812 O O . SER A 1 104 ? 9.720 -5.844 -4.353 1.00 96.19 104 SER A O 1
ATOM 814 N N . TYR A 1 105 ? 7.473 -5.703 -4.535 1.00 97.69 105 TYR A N 1
ATOM 815 C CA . TYR A 1 105 ? 7.431 -5.284 -5.936 1.00 97.69 105 TYR A CA 1
ATOM 816 C C . TYR A 1 105 ? 6.577 -4.027 -6.160 1.00 97.69 105 TYR A C 1
ATOM 818 O O . TYR A 1 105 ? 5.521 -3.834 -5.551 1.00 97.69 105 TYR A O 1
ATOM 826 N N . GLY A 1 106 ? 7.030 -3.186 -7.087 1.00 97.88 106 GLY A N 1
ATOM 827 C CA . GLY A 1 106 ? 6.282 -2.064 -7.643 1.00 97.88 106 GLY A CA 1
ATOM 828 C C . GLY A 1 106 ? 5.975 -0.927 -6.670 1.00 97.88 106 GLY A C 1
ATOM 829 O O . GLY A 1 106 ? 6.652 -0.744 -5.656 1.00 97.88 106 GLY A O 1
ATOM 830 N N . LEU A 1 107 ? 4.946 -0.144 -7.017 1.00 98.50 107 LEU A N 1
ATOM 831 C CA . LEU A 1 107 ? 4.589 1.133 -6.391 1.00 98.50 107 LEU A CA 1
ATOM 832 C C . LEU A 1 107 ? 4.374 1.041 -4.878 1.00 98.50 107 LEU A C 1
ATOM 834 O O . LEU A 1 107 ? 4.825 1.921 -4.145 1.00 98.50 107 LEU A O 1
ATOM 838 N N . MET A 1 108 ? 3.676 -0.001 -4.426 1.00 98.44 108 MET A N 1
ATOM 839 C CA . MET A 1 108 ? 3.318 -0.195 -3.017 1.00 98.44 108 MET A CA 1
ATOM 840 C C . MET A 1 108 ? 4.149 -1.281 -2.321 1.00 98.44 108 MET A C 1
ATOM 842 O O . MET A 1 108 ? 3.826 -1.652 -1.195 1.00 98.44 108 MET A O 1
ATOM 846 N N . GLN A 1 109 ? 5.206 -1.788 -2.973 1.00 98.31 109 GLN A N 1
ATOM 847 C CA . GLN A 1 109 ? 6.110 -2.812 -2.426 1.00 98.31 109 GLN A CA 1
ATOM 848 C C . GLN A 1 109 ? 5.350 -4.001 -1.805 1.00 98.31 109 GLN A C 1
ATOM 850 O O . GLN A 1 109 ? 5.683 -4.513 -0.738 1.00 98.31 109 GLN A O 1
ATOM 855 N N . THR A 1 110 ? 4.304 -4.461 -2.489 1.00 97.25 110 THR A N 1
ATOM 856 C CA . THR A 1 110 ? 3.536 -5.633 -2.062 1.00 97.25 110 THR A CA 1
ATOM 857 C C . THR A 1 110 ? 4.322 -6.901 -2.390 1.00 97.25 110 THR A C 1
ATOM 859 O O . THR A 1 110 ? 4.970 -6.989 -3.436 1.00 97.25 110 THR A O 1
ATOM 862 N N . MET A 1 111 ? 4.282 -7.889 -1.497 1.00 96.69 111 MET A N 1
ATOM 863 C CA . MET A 1 111 ? 4.922 -9.189 -1.707 1.00 96.69 111 MET A CA 1
ATOM 864 C C . MET A 1 111 ? 4.015 -10.122 -2.512 1.00 96.69 111 MET A C 1
ATOM 866 O O . MET A 1 111 ? 2.791 -10.075 -2.358 1.00 96.69 111 MET A O 1
ATOM 870 N N . THR A 1 112 ? 4.596 -11.015 -3.320 1.00 96.19 112 THR A N 1
ATOM 871 C CA . THR A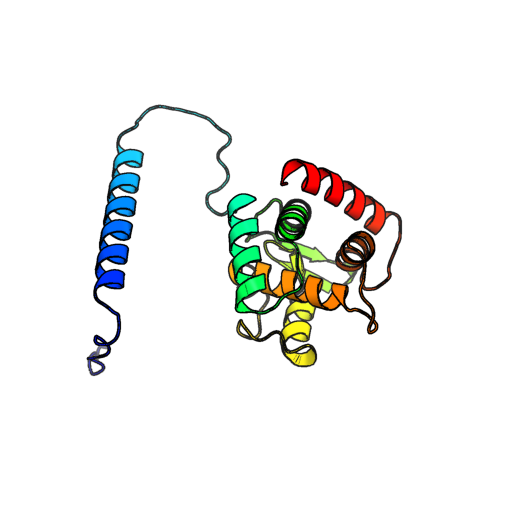 1 112 ? 3.820 -11.938 -4.173 1.00 96.19 112 THR A CA 1
ATOM 872 C C . THR A 1 112 ? 2.850 -12.792 -3.354 1.00 96.19 112 THR A C 1
ATOM 874 O O . THR A 1 112 ? 1.680 -12.903 -3.716 1.00 96.19 112 THR A O 1
ATOM 877 N N . LYS A 1 113 ? 3.296 -13.342 -2.213 1.00 96.50 113 LYS A N 1
ATOM 878 C CA . LYS A 1 113 ? 2.441 -14.146 -1.323 1.00 96.50 113 LYS A CA 1
ATOM 879 C C . LYS A 1 113 ? 1.275 -13.334 -0.752 1.00 96.50 113 LYS A C 1
ATOM 881 O O . LYS A 1 113 ? 0.150 -13.819 -0.762 1.00 96.50 113 LYS A O 1
ATOM 886 N N . THR A 1 114 ? 1.513 -12.089 -0.330 1.00 97.25 114 THR A N 1
ATOM 887 C CA . THR A 1 114 ? 0.463 -11.184 0.171 1.00 97.25 114 THR A CA 1
ATOM 888 C C . THR A 1 114 ? -0.568 -10.869 -0.910 1.00 97.25 114 THR A C 1
ATOM 890 O O . THR A 1 114 ? -1.765 -10.963 -0.661 1.00 97.25 114 THR A O 1
ATOM 893 N N . ALA A 1 115 ? -0.125 -10.547 -2.128 1.00 98.31 115 ALA A N 1
ATOM 894 C CA . ALA A 1 115 ? -1.022 -10.250 -3.244 1.00 98.31 115 ALA A CA 1
ATOM 895 C C . ALA A 1 115 ? -1.859 -11.476 -3.664 1.00 98.31 115 ALA A C 1
ATOM 897 O O . ALA A 1 115 ? -3.050 -11.354 -3.948 1.00 98.31 115 ALA A O 1
ATOM 898 N N . GLN A 1 116 ? -1.263 -12.672 -3.635 1.00 98.44 116 GLN A N 1
ATOM 899 C CA . GLN A 1 116 ? -1.972 -13.926 -3.894 1.00 98.44 116 GLN A CA 1
ATOM 900 C C . GLN A 1 116 ? -2.989 -14.262 -2.798 1.00 98.44 116 GLN A C 1
ATOM 902 O O . GLN A 1 116 ? -4.137 -14.529 -3.127 1.00 98.44 116 GLN A O 1
ATOM 907 N N . TRP A 1 117 ? -2.628 -14.151 -1.519 1.00 98.56 117 TRP A N 1
ATOM 908 C CA . TRP A 1 117 ? -3.551 -14.333 -0.390 1.00 98.56 117 TRP A CA 1
ATOM 909 C C . TRP A 1 117 ? -4.725 -13.327 -0.411 1.00 98.56 117 TRP A C 1
ATOM 911 O O . TRP A 1 117 ? -5.872 -13.683 -0.132 1.00 98.56 117 TRP A O 1
ATOM 921 N N . LEU A 1 118 ? -4.491 -12.078 -0.836 1.00 98.75 118 LEU A N 1
ATOM 922 C CA . LEU A 1 118 ? -5.567 -11.098 -1.040 1.00 98.75 118 LEU A CA 1
ATOM 923 C C . LEU A 1 118 ? -6.568 -11.545 -2.121 1.00 98.75 118 LEU A C 1
ATOM 925 O O . LEU A 1 118 ? -7.776 -11.359 -1.959 1.00 98.75 118 LEU A O 1
ATOM 929 N N . TYR A 1 119 ? -6.086 -12.156 -3.204 1.00 98.75 119 TYR A N 1
ATOM 930 C CA . TYR A 1 119 ? -6.922 -12.695 -4.279 1.00 98.75 119 TYR A CA 1
ATOM 931 C C . TYR A 1 119 ? -7.637 -13.999 -3.868 1.00 98.75 119 TYR A C 1
ATOM 933 O O . TYR A 1 119 ? -8.860 -14.141 -4.022 1.00 98.75 119 TYR A O 1
ATOM 941 N N . ASP A 1 120 ? -6.874 -14.962 -3.350 1.00 98.56 120 ASP A N 1
ATOM 942 C CA . ASP A 1 120 ? -7.303 -16.325 -3.045 1.00 98.56 120 ASP A CA 1
ATOM 943 C C . ASP A 1 120 ? -8.266 -16.336 -1.856 1.00 98.56 120 ASP A C 1
ATOM 945 O O . ASP A 1 120 ? -9.435 -16.703 -2.021 1.00 98.56 120 ASP A O 1
ATOM 949 N N . ASP A 1 121 ? -7.817 -15.859 -0.698 1.00 98.44 121 ASP A N 1
ATOM 950 C CA . ASP A 1 121 ? -8.532 -15.907 0.576 1.00 98.44 121 ASP A CA 1
ATOM 951 C C . ASP A 1 121 ? -9.457 -14.703 0.761 1.00 98.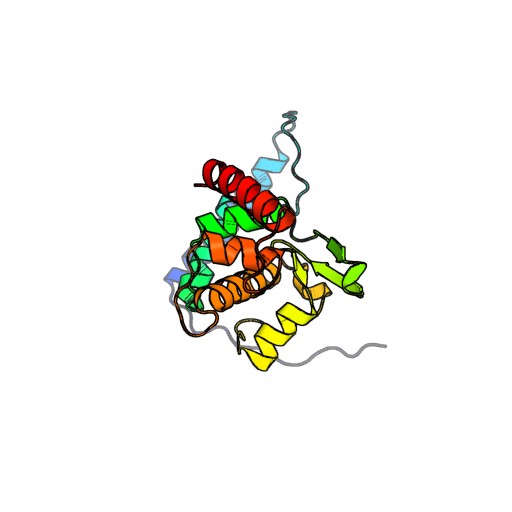44 121 ASP A C 1
ATOM 953 O O . ASP A 1 121 ? -10.656 -14.882 0.984 1.00 98.44 121 ASP A O 1
ATOM 957 N N . MET A 1 122 ? -8.934 -13.480 0.600 1.00 98.00 122 MET A N 1
ATOM 958 C CA . MET A 1 122 ? -9.685 -12.247 0.900 1.00 98.00 122 MET A CA 1
ATOM 959 C C . MET A 1 122 ? -10.588 -11.743 -0.236 1.00 98.00 122 MET A C 1
ATOM 961 O O . MET A 1 122 ? -11.334 -10.785 -0.045 1.00 98.00 122 MET A O 1
ATOM 965 N N . LYS A 1 123 ? -10.578 -12.425 -1.388 1.00 98.25 123 LYS A N 1
ATOM 966 C CA . LYS A 1 123 ? -11.470 -12.214 -2.545 1.00 98.25 123 LYS A CA 1
ATOM 967 C C . LYS A 1 123 ? -11.325 -10.862 -3.270 1.00 98.25 123 LYS A C 1
ATOM 969 O O . LYS A 1 123 ? -12.225 -10.483 -4.020 1.00 98.25 123 LYS A O 1
ATOM 974 N N . TYR A 1 124 ? -10.179 -10.188 -3.168 1.00 98.50 124 TYR A N 1
ATOM 975 C CA . TYR A 1 124 ? -9.859 -9.022 -4.004 1.00 98.50 124 TYR A CA 1
ATOM 976 C C . TYR A 1 124 ? -9.505 -9.463 -5.436 1.00 98.50 124 TYR A C 1
ATOM 978 O O . TYR A 1 124 ? -8.369 -9.830 -5.731 1.00 98.50 124 TYR A O 1
ATOM 986 N N . ARG A 1 125 ? -10.515 -9.488 -6.318 1.00 98.19 125 ARG A N 1
ATOM 987 C CA . ARG A 1 125 ? -10.467 -10.151 -7.639 1.00 98.19 125 ARG A CA 1
ATOM 988 C C . ARG A 1 125 ? -10.716 -9.230 -8.840 1.00 98.19 125 ARG A C 1
ATOM 990 O O . ARG A 1 125 ? -11.048 -9.720 -9.913 1.00 98.19 125 ARG A O 1
ATOM 997 N N . ALA A 1 126 ? -10.554 -7.913 -8.686 1.00 97.69 126 ALA A N 1
ATOM 998 C CA . ALA A 1 126 ? -10.693 -6.977 -9.814 1.00 97.69 126 ALA A CA 1
ATOM 999 C C . ALA A 1 126 ? -9.557 -7.110 -10.849 1.00 97.69 126 ALA A C 1
ATOM 1001 O O . ALA A 1 126 ? -9.720 -6.726 -12.004 1.00 97.69 126 ALA A O 1
ATOM 1002 N N . PHE A 1 127 ? -8.426 -7.691 -10.440 1.00 98.19 127 PHE A N 1
ATOM 1003 C CA . PHE A 1 127 ? -7.329 -8.110 -11.309 1.00 98.19 127 PHE A CA 1
ATOM 1004 C C . PHE A 1 127 ? -7.136 -9.634 -11.220 1.00 98.19 127 PHE A C 1
ATOM 1006 O O . PHE A 1 127 ? -7.530 -10.235 -10.213 1.00 98.19 127 PHE A O 1
ATOM 1013 N N . PRO A 1 128 ? -6.526 -10.277 -12.237 1.00 98.38 128 PRO A N 1
ATOM 1014 C CA . PRO A 1 128 ? -6.133 -11.684 -12.174 1.00 98.38 128 PRO A CA 1
ATOM 1015 C C . PRO A 1 128 ? -5.215 -11.995 -10.984 1.00 98.38 128 PRO A C 1
ATOM 1017 O O . PRO A 1 128 ? -4.566 -11.107 -10.430 1.00 98.38 128 PRO A O 1
ATOM 1020 N N . ARG A 1 129 ? -5.126 -13.281 -10.621 1.00 98.12 129 ARG A N 1
ATOM 1021 C CA . ARG A 1 129 ? -4.229 -13.767 -9.565 1.00 98.12 129 ARG A CA 1
ATOM 1022 C C . ARG A 1 129 ? -2.770 -13.432 -9.926 1.00 98.12 129 ARG A C 1
ATOM 1024 O O . ARG A 1 129 ? -2.287 -13.965 -10.924 1.00 98.12 129 ARG A O 1
ATOM 1031 N N . PRO A 1 130 ? -2.060 -12.596 -9.151 1.00 97.69 130 PRO A N 1
ATOM 1032 C CA . PRO A 1 130 ? -0.805 -12.009 -9.606 1.00 97.69 130 PRO A CA 1
ATOM 1033 C C . PRO A 1 130 ? 0.394 -12.943 -9.417 1.00 97.69 130 PRO A C 1
ATOM 1035 O O . PRO A 1 130 ? 0.532 -13.644 -8.409 1.00 97.69 130 PRO A O 1
ATOM 1038 N N . THR A 1 131 ? 1.319 -12.886 -10.367 1.00 96.69 131 THR A N 1
ATOM 1039 C CA . THR A 1 131 ? 2.721 -13.288 -10.208 1.00 96.69 131 THR A CA 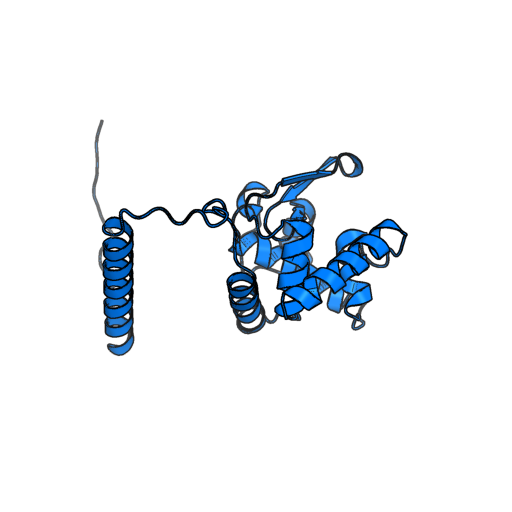1
ATOM 1040 C C . THR A 1 131 ? 3.562 -12.102 -9.716 1.00 96.69 131 THR A C 1
ATOM 1042 O O . THR A 1 131 ? 3.127 -10.951 -9.769 1.00 96.69 131 THR A O 1
ATOM 1045 N N . GLY A 1 132 ? 4.802 -12.351 -9.278 1.00 92.00 132 GLY A N 1
ATOM 1046 C CA . GLY A 1 132 ? 5.727 -11.269 -8.908 1.00 92.00 132 GLY A CA 1
ATOM 1047 C C . GLY A 1 132 ? 6.050 -10.320 -10.073 1.00 92.00 132 GLY A C 1
ATOM 1048 O O . GLY A 1 132 ? 6.238 -9.127 -9.862 1.00 92.00 132 GLY A O 1
ATOM 1049 N N . SER A 1 133 ? 6.044 -10.821 -11.315 1.00 95.56 133 SER A N 1
ATOM 1050 C CA . SER A 1 133 ? 6.205 -9.998 -12.521 1.00 95.56 133 SER A CA 1
ATOM 1051 C C . SER A 1 133 ? 5.026 -9.056 -12.772 1.00 95.56 133 SER A C 1
ATOM 1053 O O . SER A 1 133 ? 5.247 -7.926 -13.207 1.00 95.56 133 SER A O 1
ATOM 1055 N N . ASP A 1 134 ? 3.796 -9.475 -12.460 1.00 97.69 134 ASP A N 1
ATOM 1056 C CA . ASP A 1 134 ? 2.602 -8.641 -12.659 1.00 97.69 134 ASP A CA 1
ATOM 1057 C C . ASP A 1 134 ? 2.584 -7.447 -11.698 1.00 97.69 134 ASP A C 1
ATOM 1059 O O . ASP A 1 134 ? 2.114 -6.369 -12.049 1.00 97.69 134 ASP A O 1
ATOM 1063 N N . LEU A 1 135 ? 3.187 -7.589 -10.512 1.00 97.94 135 LEU A N 1
ATOM 1064 C CA . LEU A 1 135 ? 3.351 -6.502 -9.542 1.00 97.94 135 LEU A CA 1
ATOM 1065 C C . LEU A 1 135 ? 4.347 -5.410 -9.990 1.00 97.94 135 LEU A C 1
ATOM 1067 O O . LEU A 1 135 ? 4.479 -4.399 -9.303 1.00 97.94 135 LEU A O 1
ATOM 1071 N N . TYR A 1 136 ? 5.017 -5.568 -11.139 1.00 97.06 136 TYR A N 1
ATOM 1072 C CA . TYR A 1 136 ? 5.732 -4.475 -11.809 1.00 97.06 136 TYR A CA 1
ATOM 1073 C C . TYR A 1 136 ? 4.846 -3.642 -12.746 1.00 97.06 136 TYR A C 1
ATOM 1075 O O . TYR A 1 136 ? 5.319 -2.646 -13.310 1.00 97.06 136 TYR A O 1
ATOM 1083 N N . ASP A 1 137 ? 3.594 -4.031 -12.987 1.00 97.56 137 ASP A N 1
ATOM 1084 C CA . ASP A 1 137 ? 2.611 -3.113 -13.548 1.00 97.56 137 ASP A CA 1
ATOM 1085 C C . ASP A 1 137 ? 2.089 -2.183 -12.443 1.00 97.56 137 ASP A C 1
ATOM 1087 O O . ASP A 1 137 ? 1.738 -2.613 -11.344 1.00 97.56 137 ASP A O 1
ATOM 1091 N N . GLY A 1 138 ? 2.054 -0.879 -12.722 1.00 97.88 138 GLY A N 1
ATOM 1092 C CA . GLY A 1 138 ? 1.677 0.111 -11.714 1.00 97.88 138 GLY A CA 1
ATOM 1093 C C . GLY A 1 138 ? 0.200 0.046 -11.312 1.00 97.88 138 GLY A C 1
ATOM 1094 O O . GLY A 1 138 ? -0.120 0.349 -10.169 1.00 97.88 138 GLY A O 1
ATOM 1095 N N . TYR A 1 139 ? -0.695 -0.380 -12.206 1.00 98.56 139 TYR A N 1
ATOM 1096 C CA . TYR A 1 139 ? -2.119 -0.542 -11.907 1.00 98.56 139 TYR A CA 1
ATOM 1097 C C . TYR A 1 139 ? -2.351 -1.784 -11.037 1.00 98.56 139 TYR A C 1
ATOM 1099 O O . TYR A 1 139 ? -3.003 -1.690 -9.997 1.00 98.56 139 TYR A O 1
ATOM 1107 N N . VAL A 1 140 ? -1.725 -2.913 -11.388 1.00 98.56 140 VAL A N 1
ATOM 1108 C CA . VAL A 1 140 ? -1.772 -4.155 -10.591 1.00 98.56 140 VAL A CA 1
ATOM 1109 C C . VAL A 1 140 ? -1.146 -3.949 -9.203 1.00 98.56 140 VAL A C 1
ATOM 1111 O O . VAL A 1 140 ? -1.749 -4.303 -8.190 1.00 98.56 140 VAL A O 1
ATOM 1114 N N . SER A 1 141 ? 0.039 -3.329 -9.140 1.00 98.69 141 SER A N 1
ATOM 1115 C CA . SER A 1 141 ? 0.745 -3.031 -7.885 1.00 98.69 141 SER A CA 1
ATOM 1116 C C . SER A 1 141 ? -0.078 -2.131 -6.961 1.00 98.69 141 SER A C 1
ATOM 1118 O O . SER A 1 141 ? -0.219 -2.424 -5.773 1.00 98.69 141 SER A O 1
ATOM 1120 N N . LEU A 1 142 ? -0.665 -1.058 -7.506 1.00 98.81 142 LEU A N 1
ATOM 1121 C CA . LEU A 1 142 ? -1.500 -0.148 -6.727 1.00 98.81 142 LEU A CA 1
ATOM 1122 C C . LEU A 1 142 ? -2.785 -0.838 -6.249 1.00 98.81 142 LEU A C 1
ATOM 1124 O O . LEU A 1 142 ? -3.185 -0.626 -5.110 1.00 98.81 142 LEU A O 1
ATOM 1128 N N . TYR A 1 143 ? -3.401 -1.698 -7.070 1.00 98.88 143 TYR A N 1
ATOM 1129 C CA . TYR A 1 143 ? -4.599 -2.438 -6.670 1.00 98.88 143 TYR A CA 1
ATOM 1130 C C . TYR A 1 143 ? -4.338 -3.352 -5.471 1.00 98.88 143 TYR A C 1
ATOM 1132 O O . TYR A 1 143 ? -5.044 -3.247 -4.469 1.00 98.88 143 TYR A O 1
ATOM 1140 N N . PHE A 1 144 ? -3.320 -4.217 -5.531 1.00 98.88 144 PHE A N 1
ATOM 1141 C CA . PHE A 1 144 ? -3.055 -5.159 -4.438 1.00 98.88 144 PHE A CA 1
ATOM 1142 C C . PHE A 1 144 ? -2.508 -4.475 -3.177 1.00 98.88 144 PHE A C 1
ATOM 1144 O O . PHE A 1 144 ? -2.862 -4.881 -2.069 1.00 98.88 144 PHE A O 1
ATOM 1151 N N . GLY A 1 145 ? -1.740 -3.390 -3.311 1.00 98.81 145 GLY A N 1
ATOM 1152 C CA . GLY A 1 145 ? -1.358 -2.561 -2.165 1.00 98.81 145 GLY A CA 1
ATOM 1153 C C . GLY A 1 145 ? -2.563 -1.875 -1.504 1.00 98.81 145 GLY A C 1
ATOM 1154 O O . GLY A 1 145 ? -2.713 -1.937 -0.283 1.00 98.81 145 GLY A O 1
ATOM 1155 N N . MET A 1 146 ? -3.481 -1.300 -2.290 1.00 98.88 146 MET A N 1
ATOM 1156 C CA . MET A 1 146 ? -4.729 -0.718 -1.776 1.00 98.88 146 MET A CA 1
ATOM 1157 C C . MET A 1 146 ? -5.668 -1.771 -1.174 1.00 98.88 146 MET A C 1
ATOM 1159 O O . MET A 1 146 ? -6.276 -1.519 -0.141 1.00 98.88 146 MET A O 1
ATOM 1163 N N . ALA A 1 147 ? -5.751 -2.969 -1.753 1.00 98.88 147 ALA A N 1
ATOM 1164 C CA . ALA A 1 147 ? -6.500 -4.088 -1.184 1.00 98.88 147 ALA A CA 1
ATOM 1165 C C . ALA A 1 147 ? -5.954 -4.512 0.194 1.00 98.88 147 ALA A C 1
ATOM 1167 O O . ALA A 1 147 ? -6.730 -4.862 1.088 1.00 98.88 147 ALA A O 1
ATOM 1168 N N . TYR A 1 148 ? -4.633 -4.428 0.406 1.00 98.81 148 TYR A N 1
ATOM 1169 C CA . TYR A 1 148 ? -4.046 -4.655 1.727 1.00 98.81 148 TYR A CA 1
ATOM 1170 C C . TYR A 1 148 ? -4.379 -3.523 2.711 1.00 98.81 148 TYR A C 1
ATOM 1172 O O . TYR A 1 148 ? -4.728 -3.802 3.856 1.00 98.81 148 TYR A O 1
ATOM 1180 N N . VAL A 1 149 ? -4.362 -2.258 2.273 1.00 98.81 149 VAL A N 1
ATOM 1181 C CA . VAL A 1 149 ? -4.812 -1.110 3.087 1.00 98.81 149 VAL A CA 1
ATOM 1182 C C . VAL A 1 149 ? -6.289 -1.252 3.483 1.00 98.81 149 VAL A C 1
ATOM 1184 O O . VAL A 1 149 ? -6.617 -1.106 4.660 1.00 98.81 149 VAL A O 1
ATOM 1187 N N . ASP A 1 150 ? -7.169 -1.622 2.549 1.00 98.75 150 ASP A N 1
ATOM 1188 C CA . ASP A 1 150 ? -8.591 -1.874 2.814 1.00 98.75 150 ASP A CA 1
ATOM 1189 C C . ASP A 1 150 ? -8.799 -3.044 3.794 1.00 98.75 150 ASP A C 1
ATOM 1191 O O . ASP A 1 150 ? -9.572 -2.928 4.748 1.00 98.75 150 ASP A O 1
ATOM 1195 N N . TYR A 1 151 ? -8.052 -4.144 3.633 1.00 98.62 151 TYR A N 1
ATOM 1196 C CA . TYR A 1 151 ? -8.017 -5.250 4.597 1.00 98.62 151 TYR A CA 1
ATOM 1197 C C . TYR A 1 151 ? -7.594 -4.789 6.000 1.00 98.62 151 TYR A C 1
ATOM 1199 O O . TYR A 1 151 ? -8.267 -5.106 6.986 1.00 98.62 151 TYR A O 1
ATOM 1207 N N . LEU A 1 152 ? -6.506 -4.020 6.096 1.00 98.38 152 LEU A N 1
ATOM 1208 C CA . LEU A 1 152 ? -6.003 -3.498 7.363 1.00 98.38 152 LEU A CA 1
ATOM 1209 C C . LEU A 1 152 ? -7.007 -2.538 8.014 1.00 98.38 152 LEU A C 1
ATOM 1211 O O . LEU A 1 152 ? -7.189 -2.602 9.228 1.00 98.38 152 LEU A O 1
ATOM 1215 N N . SER A 1 153 ? -7.729 -1.729 7.228 1.00 98.06 153 SER A N 1
ATOM 1216 C CA . SER A 1 153 ? -8.726 -0.766 7.728 1.00 98.06 153 SER A CA 1
ATOM 1217 C C . SER A 1 153 ? -9.857 -1.398 8.552 1.00 98.06 153 SER A C 1
ATOM 1219 O O . SER A 1 153 ? -10.430 -0.736 9.417 1.00 98.06 153 SER A O 1
ATOM 1221 N N . LYS A 1 154 ? -10.139 -2.689 8.324 1.00 97.06 154 LYS A N 1
ATOM 1222 C CA . LYS A 1 154 ? -11.172 -3.496 8.999 1.00 97.06 154 LYS A CA 1
ATOM 1223 C C . LYS A 1 154 ? -10.603 -4.670 9.816 1.00 97.06 154 LYS A C 1
ATOM 1225 O O . LYS A 1 154 ? -11.345 -5.567 10.233 1.00 97.06 154 LYS A O 1
ATOM 1230 N N . TYR A 1 155 ? -9.286 -4.692 10.056 1.00 96.81 155 TYR A N 1
ATOM 1231 C CA . TYR A 1 155 ? -8.593 -5.834 10.659 1.00 96.81 155 TYR A CA 1
ATOM 1232 C C . TYR A 1 155 ? -9.073 -6.152 12.083 1.00 96.81 155 TYR A C 1
ATOM 1234 O O . TYR A 1 155 ? -9.014 -5.320 12.997 1.00 96.81 155 TYR A O 1
ATOM 1242 N N . GLY A 1 156 ? -9.482 -7.404 12.301 1.00 94.38 156 GLY A N 1
ATOM 1243 C CA . GLY A 1 156 ? -10.037 -7.862 13.577 1.00 94.38 156 GLY A CA 1
ATOM 1244 C C . GLY A 1 156 ? -11.474 -7.390 13.826 1.00 94.38 156 GLY A C 1
ATOM 1245 O O . GLY A 1 156 ? -11.832 -7.162 14.977 1.00 94.38 156 GLY A O 1
ATOM 1246 N N . LYS A 1 157 ? -12.278 -7.221 12.762 1.00 93.50 157 LYS A N 1
ATOM 1247 C CA . LYS A 1 157 ? -13.693 -6.792 12.808 1.00 93.50 157 LYS A CA 1
ATOM 1248 C C . LYS A 1 157 ? -13.921 -5.423 13.468 1.00 93.50 157 LYS A C 1
ATOM 1250 O O . LYS A 1 157 ? -14.997 -5.162 13.996 1.00 93.50 157 LYS A O 1
ATOM 1255 N N . LYS A 1 158 ? -12.922 -4.539 13.427 1.00 95.25 158 LYS A N 1
ATOM 1256 C CA . LYS A 1 158 ? -13.036 -3.155 13.899 1.00 95.25 158 LYS A CA 1
ATOM 1257 C C . LYS A 1 158 ? -12.374 -2.198 12.924 1.00 95.25 158 LYS A C 1
ATOM 1259 O O . LYS A 1 158 ? -11.385 -2.567 12.290 1.00 95.25 158 LYS A O 1
ATOM 1264 N N . GLN A 1 159 ? -12.905 -0.979 12.843 1.00 96.69 159 GLN A N 1
ATOM 1265 C CA . GLN A 1 159 ? -12.243 0.107 12.132 1.00 96.69 159 GLN A CA 1
ATOM 1266 C C . GLN A 1 159 ? -10.861 0.344 12.754 1.00 96.69 159 GLN A C 1
ATOM 1268 O O . GLN A 1 159 ? -10.696 0.303 13.978 1.00 96.69 159 GLN A O 1
ATOM 1273 N N . ARG A 1 160 ? -9.868 0.582 11.904 1.00 97.56 160 ARG A N 1
ATOM 1274 C CA . ARG A 1 160 ? -8.520 0.986 12.290 1.00 97.56 160 ARG A CA 1
ATOM 1275 C C . ARG A 1 160 ? -8.270 2.421 11.863 1.00 97.56 160 ARG A C 1
ATOM 1277 O O . ARG A 1 160 ? -8.690 2.833 10.785 1.00 97.56 160 ARG A O 1
ATOM 1284 N N . ASP A 1 161 ? -7.595 3.170 12.724 1.00 97.38 161 ASP A N 1
ATOM 1285 C CA . ASP A 1 161 ? -7.102 4.497 12.393 1.00 97.38 161 ASP A CA 1
ATOM 1286 C C . ASP A 1 161 ? -5.920 4.426 11.411 1.00 97.38 161 ASP A C 1
ATOM 1288 O O . ASP A 1 161 ? -5.271 3.391 11.231 1.00 97.38 161 ASP A O 1
ATOM 1292 N N . GLU A 1 162 ? -5.638 5.558 10.771 1.00 97.56 162 GLU A N 1
ATOM 1293 C CA . GLU A 1 162 ? -4.603 5.683 9.745 1.00 97.56 162 GLU A CA 1
ATOM 1294 C C . GLU A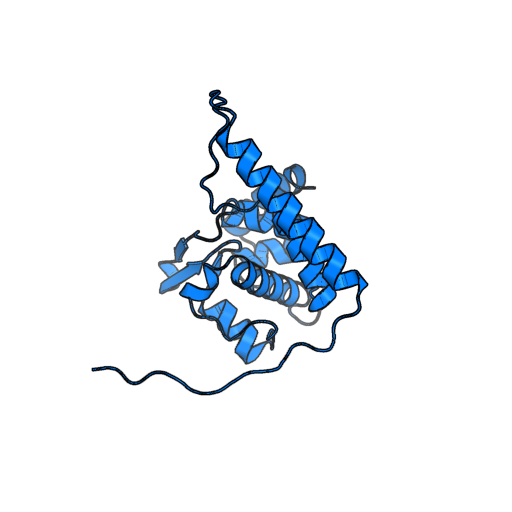 1 162 ? -3.205 5.304 10.259 1.00 97.56 162 GLU A C 1
ATOM 1296 O O . GLU A 1 162 ? -2.447 4.645 9.546 1.00 97.56 162 GLU A O 1
ATOM 1301 N N . ARG A 1 163 ? -2.880 5.653 11.513 1.00 98.00 163 ARG A N 1
ATOM 1302 C CA . ARG A 1 163 ? -1.601 5.296 12.135 1.00 98.00 163 ARG A CA 1
ATOM 1303 C C . ARG A 1 163 ? -1.473 3.780 12.248 1.00 98.00 163 ARG A C 1
ATOM 1305 O O . ARG A 1 163 ? -0.460 3.224 11.825 1.00 98.00 163 ARG A O 1
ATOM 1312 N N . TRP A 1 164 ? -2.490 3.116 12.796 1.00 98.25 164 TRP A N 1
ATOM 1313 C CA . TRP A 1 164 ? -2.483 1.668 12.970 1.00 98.25 164 TRP A CA 1
ATOM 1314 C C . TRP A 1 164 ? -2.328 0.945 11.629 1.00 98.25 164 TRP A C 1
ATOM 1316 O O . TRP A 1 164 ? -1.588 -0.038 11.548 1.00 98.25 164 TRP A O 1
ATOM 1326 N N . ILE A 1 165 ? -2.990 1.441 10.576 1.00 98.56 165 ILE A N 1
ATOM 1327 C CA . ILE A 1 165 ? -2.891 0.882 9.223 1.00 98.56 165 ILE A CA 1
ATOM 1328 C C . ILE A 1 165 ? -1.466 1.028 8.674 1.00 98.56 165 ILE A C 1
ATOM 1330 O O . ILE A 1 165 ? -0.916 0.042 8.195 1.00 98.56 165 ILE A O 1
ATOM 1334 N N . VAL A 1 166 ? -0.849 2.211 8.769 1.00 98.44 166 VAL A N 1
ATOM 1335 C CA . VAL A 1 166 ? 0.508 2.455 8.240 1.00 98.44 166 VAL A CA 1
ATOM 1336 C C . VAL A 1 166 ? 1.569 1.639 8.985 1.00 98.44 166 VAL A C 1
ATOM 1338 O O . VAL A 1 166 ? 2.409 1.009 8.343 1.00 98.44 166 VAL A O 1
ATOM 1341 N N . GLU A 1 167 ? 1.516 1.577 10.321 1.00 98.25 167 GLU A N 1
ATOM 1342 C CA . GLU A 1 167 ? 2.439 0.724 11.088 1.00 98.25 167 GLU A CA 1
ATOM 1343 C C . GLU A 1 167 ? 2.247 -0.764 10.739 1.00 98.25 167 GLU A C 1
ATOM 1345 O O . GLU A 1 167 ? 3.226 -1.481 10.519 1.00 98.25 167 GLU A O 1
ATOM 1350 N N . SER A 1 168 ? 0.995 -1.211 10.585 1.00 98.25 168 SER A N 1
ATOM 1351 C CA . SER A 1 168 ? 0.667 -2.600 10.235 1.00 98.25 168 SER A CA 1
ATOM 1352 C C . SER A 1 168 ? 0.971 -2.975 8.782 1.00 98.25 168 SER A C 1
ATOM 1354 O O . SER A 1 168 ? 1.201 -4.150 8.493 1.00 98.25 168 SER A O 1
ATOM 1356 N N . TYR A 1 169 ? 0.987 -2.007 7.864 1.00 98.31 169 TYR A N 1
ATOM 1357 C CA . TYR A 1 169 ? 1.399 -2.226 6.478 1.00 98.31 169 TYR A CA 1
ATOM 1358 C C . TYR A 1 169 ? 2.890 -2.573 6.418 1.00 98.31 169 TYR A C 1
ATOM 1360 O O . TYR A 1 169 ? 3.277 -3.517 5.735 1.00 98.31 169 TYR A O 1
ATOM 1368 N N . ASN A 1 170 ? 3.712 -1.856 7.195 1.00 96.81 170 ASN A N 1
ATOM 1369 C CA . ASN A 1 170 ? 5.156 -2.066 7.255 1.00 96.81 170 ASN A CA 1
ATOM 1370 C C . ASN A 1 170 ? 5.574 -3.269 8.122 1.00 96.81 170 ASN A C 1
ATOM 1372 O O . ASN A 1 170 ? 6.469 -4.013 7.733 1.00 96.81 170 ASN A O 1
ATOM 1376 N N . GLY A 1 171 ? 4.963 -3.448 9.299 1.00 94.12 171 GLY A N 1
ATOM 1377 C CA . GLY A 1 171 ? 5.385 -4.446 10.291 1.00 94.12 171 GLY A CA 1
ATOM 1378 C C . GLY A 1 171 ? 4.502 -5.692 10.407 1.00 94.12 171 GLY A C 1
ATOM 1379 O O . GLY A 1 171 ? 4.825 -6.581 11.196 1.00 94.12 171 GLY A O 1
ATOM 1380 N N . GLY A 1 172 ? 3.390 -5.759 9.675 1.00 94.50 172 GLY A N 1
ATOM 1381 C CA . GLY A 1 172 ? 2.339 -6.762 9.860 1.00 94.50 172 GLY A CA 1
ATOM 1382 C C . GLY A 1 172 ? 1.294 -6.359 10.921 1.00 94.50 172 GLY A C 1
ATOM 1383 O O . GLY A 1 172 ? 1.557 -5.490 11.757 1.00 94.50 172 GLY A O 1
ATOM 1384 N N . PRO A 1 173 ? 0.089 -6.967 10.906 1.00 95.94 173 PRO A N 1
ATOM 1385 C CA . PRO A 1 173 ? -1.055 -6.516 11.701 1.00 95.94 173 PRO A CA 1
ATOM 1386 C C . PRO A 1 173 ? -0.788 -6.375 13.206 1.00 95.94 173 PRO A C 1
ATOM 1388 O O . PRO A 1 173 ? -0.628 -7.359 13.924 1.00 95.94 173 PRO A O 1
ATOM 1391 N N . GLY A 1 174 ? -0.831 -5.137 13.704 1.00 92.50 174 GLY A N 1
ATOM 1392 C CA . GLY A 1 174 ? -0.682 -4.824 15.128 1.00 92.50 174 GLY A CA 1
ATOM 1393 C C . GLY A 1 174 ? 0.758 -4.693 15.623 1.00 92.50 174 GLY A C 1
ATOM 1394 O O . GLY A 1 174 ? 0.951 -4.469 16.816 1.00 92.50 174 GLY A O 1
ATOM 1395 N N . ASN A 1 175 ? 1.751 -4.789 14.740 1.00 95.38 175 ASN A N 1
ATOM 1396 C CA . ASN A 1 175 ? 3.142 -4.541 15.089 1.00 95.38 175 ASN A CA 1
ATOM 1397 C C . ASN A 1 175 ? 3.389 -3.031 15.262 1.00 95.38 175 ASN A C 1
ATOM 1399 O O . ASN A 1 175 ? 3.109 -2.246 14.358 1.00 95.38 175 ASN A O 1
ATOM 1403 N N . SER A 1 176 ? 3.917 -2.632 16.422 1.00 96.31 176 SER A N 1
ATOM 1404 C CA . SER A 1 176 ? 4.373 -1.266 16.695 1.00 96.31 176 SER A CA 1
ATOM 1405 C C . SER A 1 176 ? 5.732 -1.322 17.385 1.00 96.31 176 SER A C 1
ATOM 1407 O O . SER A 1 176 ? 5.840 -1.684 18.555 1.00 96.31 176 SER A O 1
ATOM 1409 N N . ASN A 1 177 ? 6.784 -1.005 16.637 1.00 96.50 177 ASN A N 1
ATOM 1410 C CA . ASN A 1 177 ? 8.177 -1.055 17.071 1.00 96.50 177 ASN A CA 1
ATOM 1411 C C . ASN A 1 177 ? 8.958 0.142 16.476 1.00 96.50 177 ASN A C 1
ATOM 1413 O O . ASN A 1 177 ? 8.421 0.854 15.625 1.00 96.50 177 ASN A O 1
ATOM 1417 N N . PRO A 1 178 ? 10.224 0.394 16.862 1.00 98.00 178 PRO A N 1
ATOM 1418 C CA . PRO A 1 178 ? 10.976 1.550 16.357 1.00 98.00 178 PRO A CA 1
ATOM 1419 C C . PRO A 1 178 ? 11.080 1.634 14.821 1.00 98.00 178 PRO A C 1
ATOM 1421 O O . PRO A 1 178 ? 11.142 2.731 14.265 1.00 98.00 178 PRO A O 1
ATOM 1424 N N . GLY A 1 179 ? 11.051 0.496 14.118 1.00 96.50 179 GLY A N 1
ATOM 1425 C CA . GLY A 1 179 ? 11.004 0.425 12.656 1.00 96.50 179 GLY A CA 1
ATOM 1426 C C . GLY A 1 179 ? 9.680 0.928 12.076 1.00 96.50 179 GLY A C 1
ATOM 1427 O O . GLY A 1 179 ? 9.698 1.831 11.235 1.00 96.50 179 GLY A O 1
ATOM 1428 N N . THR A 1 180 ? 8.541 0.421 12.565 1.00 97.50 180 THR A N 1
ATOM 1429 C CA . THR A 1 180 ? 7.205 0.857 12.105 1.00 97.50 180 THR A CA 1
ATOM 1430 C C . THR A 1 180 ? 6.938 2.316 12.460 1.00 97.50 180 THR A C 1
ATOM 1432 O O . THR A 1 180 ? 6.385 3.056 11.652 1.00 97.50 180 THR A O 1
ATOM 1435 N N . GLN A 1 181 ? 7.402 2.773 13.624 1.00 98.06 181 GLN A N 1
ATOM 1436 C CA . GLN A 1 181 ? 7.276 4.164 14.063 1.00 98.06 181 GLN A CA 1
ATOM 1437 C C . GLN A 1 181 ? 8.122 5.114 13.197 1.00 98.06 181 GLN A C 1
ATOM 1439 O O . GLN A 1 181 ? 7.663 6.191 12.814 1.00 98.06 181 GLN A O 1
ATOM 1444 N N . ASN A 1 182 ? 9.332 4.704 12.801 1.00 98.38 182 ASN A N 1
ATOM 1445 C CA . ASN A 1 182 ? 10.150 5.452 11.843 1.00 98.38 182 ASN A CA 1
ATOM 1446 C C . ASN A 1 182 ? 9.538 5.455 10.428 1.00 98.38 182 ASN A C 1
ATOM 1448 O O . ASN A 1 182 ? 9.644 6.453 9.715 1.00 98.38 182 ASN A O 1
ATOM 1452 N N . HIS A 1 183 ? 8.881 4.366 10.017 1.00 98.06 183 HIS A N 1
ATOM 1453 C CA . HIS A 1 183 ? 8.116 4.309 8.769 1.00 98.06 183 HIS A CA 1
ATOM 1454 C C . HIS A 1 183 ? 6.908 5.267 8.811 1.00 98.06 183 HIS A C 1
ATOM 1456 O O . HIS A 1 183 ? 6.736 6.075 7.900 1.00 98.06 183 HIS A O 1
ATOM 1462 N N . LEU A 1 184 ? 6.145 5.269 9.909 1.00 98.56 184 LEU A N 1
ATOM 1463 C CA . LEU A 1 184 ? 5.024 6.182 10.159 1.00 98.56 184 LEU A CA 1
ATOM 1464 C C . LEU A 1 184 ? 5.446 7.664 10.143 1.00 98.56 184 LEU A C 1
ATOM 1466 O O . LEU A 1 184 ? 4.745 8.497 9.572 1.00 98.56 184 LEU A O 1
ATOM 1470 N N . ARG A 1 185 ? 6.606 8.009 10.717 1.00 98.62 185 ARG A N 1
ATOM 1471 C CA . ARG A 1 185 ? 7.151 9.378 10.650 1.00 98.62 185 ARG A CA 1
ATOM 1472 C C . ARG A 1 185 ? 7.381 9.818 9.198 1.00 98.62 185 ARG A C 1
ATOM 1474 O O . ARG A 1 185 ? 6.879 10.864 8.793 1.00 98.62 185 ARG A O 1
ATOM 1481 N N . LYS A 1 186 ? 8.074 8.991 8.404 1.00 98.62 186 LYS A N 1
ATOM 1482 C CA . LYS A 1 186 ? 8.305 9.246 6.967 1.00 98.62 186 LYS A CA 1
ATOM 1483 C C . LYS A 1 186 ? 6.994 9.348 6.188 1.00 98.62 186 LYS A C 1
ATOM 1485 O O . LYS A 1 186 ? 6.900 10.135 5.253 1.00 98.62 186 LYS A O 1
ATOM 1490 N N . TYR A 1 187 ? 5.988 8.559 6.566 1.00 98.69 187 TYR A N 1
ATOM 1491 C CA . TYR A 1 187 ? 4.650 8.637 5.992 1.00 98.69 187 TYR A CA 1
ATOM 1492 C C . TYR A 1 187 ? 3.996 10.006 6.240 1.00 98.69 187 TYR A C 1
ATOM 1494 O O . TYR A 1 187 ? 3.474 10.585 5.293 1.00 98.69 187 TYR A O 1
ATOM 1502 N N . TYR A 1 188 ? 4.050 10.564 7.455 1.00 98.56 188 TYR A N 1
ATOM 1503 C CA . TYR A 1 188 ? 3.468 11.888 7.731 1.00 98.56 188 TYR A CA 1
ATOM 1504 C C . TYR A 1 188 ? 4.208 13.036 7.027 1.00 98.56 188 TYR A C 1
ATOM 1506 O O . TYR A 1 188 ? 3.563 13.957 6.519 1.00 98.56 188 TYR A O 1
ATOM 1514 N N . GLU A 1 189 ? 5.537 12.952 6.930 1.00 98.44 189 GLU A N 1
ATOM 1515 C CA . GLU A 1 189 ? 6.356 13.853 6.102 1.00 98.44 189 GLU A CA 1
ATOM 1516 C C . GLU A 1 189 ? 5.885 13.794 4.639 1.00 98.44 189 GLU A C 1
ATOM 1518 O O . GLU A 1 189 ? 5.428 14.795 4.082 1.00 98.44 189 GLU A O 1
ATOM 1523 N N . ALA A 1 190 ? 5.846 12.587 4.065 1.00 98.31 190 ALA A N 1
ATOM 1524 C CA . ALA A 1 190 ? 5.364 12.351 2.709 1.00 98.31 190 ALA A CA 1
ATOM 1525 C C . ALA A 1 190 ? 3.919 12.825 2.489 1.00 98.31 190 ALA A C 1
ATOM 1527 O O . ALA A 1 190 ? 3.633 13.380 1.433 1.00 98.31 190 ALA A O 1
ATOM 1528 N N . LYS A 1 191 ? 3.016 12.630 3.461 1.00 98.19 191 LYS A N 1
ATOM 1529 C CA . LYS A 1 191 ? 1.604 13.039 3.387 1.00 98.19 191 LYS A CA 1
ATOM 1530 C C . LYS A 1 191 ? 1.455 14.555 3.297 1.00 98.19 191 LYS A C 1
ATOM 1532 O O . LYS A 1 191 ? 0.632 15.031 2.522 1.00 98.19 191 LYS A O 1
ATOM 1537 N N . THR A 1 192 ? 2.274 15.293 4.043 1.00 97.38 192 THR A N 1
ATOM 1538 C CA . THR A 1 192 ? 2.288 16.764 4.028 1.00 97.38 192 THR A CA 1
ATOM 1539 C C . THR A 1 192 ? 2.714 17.299 2.660 1.00 97.38 192 THR A C 1
ATOM 1541 O O . THR A 1 192 ? 2.120 18.243 2.153 1.00 97.38 192 THR A O 1
ATOM 1544 N N . GLU A 1 193 ? 3.691 16.655 2.018 1.00 96.25 193 GLU A N 1
ATOM 1545 C CA . GLU A 1 193 ? 4.186 17.043 0.689 1.00 96.25 193 GLU A CA 1
ATOM 1546 C C . GLU A 1 193 ? 3.255 16.667 -0.483 1.00 96.25 193 GLU A C 1
ATOM 1548 O O . GLU A 1 193 ? 3.501 17.099 -1.609 1.00 96.25 193 GLU A O 1
ATOM 1553 N N . VAL A 1 194 ? 2.239 15.816 -0.274 1.00 95.94 194 VAL A N 1
ATOM 1554 C CA . VAL A 1 194 ? 1.397 15.262 -1.361 1.00 95.94 194 VAL A CA 1
ATOM 1555 C C . VAL A 1 194 ? -0.100 15.513 -1.187 1.00 95.94 194 VAL A C 1
ATOM 1557 O O . VAL A 1 194 ? -0.879 14.984 -1.989 1.00 95.94 194 VAL A O 1
ATOM 1560 N N . ALA A 1 195 ? -0.501 16.276 -0.167 1.00 86.19 195 ALA A N 1
ATOM 1561 C CA . ALA A 1 195 ? -1.884 16.701 0.069 1.00 86.19 195 ALA A CA 1
ATOM 1562 C C . ALA A 1 195 ? -2.471 17.415 -1.163 1.00 86.19 195 ALA A C 1
ATOM 1564 O O . ALA A 1 195 ? -3.479 16.890 -1.697 1.00 86.19 195 ALA A O 1
#

Radius of gyration: 20.7 Å; chains: 1; bounding box: 41×47×61 Å

Secondary structure (DSSP, 8-state):
----------------HHHHHHHHHHHHHHHHHHHHHHH-----------TTPPPHHHHHHHHHHHHHHH-----HHHHHHHHHHHHTT-TT-EEEETTTTEEEETTTTEEHHHHHHHHHTS---SSPPPPTTGGGSHHHHHHHHHHHHHHHHTTTSS---HHHHHHHHHHSTT--SHHHHHHHHHHHHHHHHH-

Organism: NCBI:txid349221

InterPro domains:
  IPR008258 Transglycosylase SLT domain 1 [PF01464] (73-177)
  IPR023346 Lysozyme-like domain superfamily [SSF53955] (55-176)

pLDDT: mean 82.08, std 25.18, range [25.14, 98.88]

Foldseek 3Di:
DDDDDDDDDDPPDDDDPVVVVVVVVVVVVVVVVVVVVVPPPDDDDDPPDPPQFDDLVRQLVLVVVCCVVVVFPDHSLLLSLQLCLQPVRHLQDKDQDVVVRWIFGGSNRDTLVQLQCCCPPVPLPPDPNDDRVNSSPRSSVSSSSSSLLSCLCCPPNDGDDSLQSQLCSVPNHPDDDPVSVVSSVSSVVSSVVSD